Protein AF-A0AAD5I9M5-F1 (afdb_monomer_lite)

Secondary structure (DSSP, 8-state):
----------------------HHHHHHHHHHHHHHHHH--PPPPPTTSEEEEE--TTTTTEEEEEEEEEETTEEEEEEEEEEEETTTTEEEEPPEEEEEEETTS-EEEEEEEEETTEEEEEEEEEEETTEEEEEE--TTT-HHHHHHHHHHHHHTT--HHHHHHHHHHHHHHHHHHHHHHHHHHHHHHHTT-

InterPro domains:
  IPR003428 Mitochondrial glycoprotein [PF02330] (93-189)
  IPR003428 Mitochondrial glycoprotein [PTHR10826] (22-190)
  IPR036561 Mitochondrial glycoprotein superfamily [G3DSA:3.10.280.10] (23-189)
  IPR036561 Mitochondrial glycoprotein superfamily [SSF54529] (25-189)

pLDDT: mean 75.95, std 16.3, range [37.53, 96.75]

Radius of gyration: 29.75 Å; chains: 1; bounding box: 65×33×110 Å

Foldseek 3Di:
DDDDDDDDDPPPDDDPPPLPVPVVLVVLLVVLVVLLVVLPDDDDDDPQWDKDWADPCVVQHKTKIWTWHDDPQKIWIKMWMWHQDPVVNDIDTGFIKIWIHHPQGWIKIFGWDQDPVGIFTQKIWTDDPPDTDIDGDDCPPCVVVRVVVVVVVVVVVDGRVNVVSRVCVRVSVVVVVSVVVSVVVSVVSVVSD

Sequence (193 aa):
MSTLGSFVPDFEFSSAAETKKCSSNESLLQAIDSELKRIGHVEETPSEFTFELNRDFNKGGRAYVELTKEFQGELVRLASGYIFVPQSQRFEFEDFTVTISKHGGSRLQFDCSYTLDGISISNITVVDGDQYLEFELNVDENKNLKKALQKYLEVRGIKPSNIEFIFKCISNKDTQINLTVLKKIKNFIGQIA

Structure (mmCIF, N/CA/C/O backbone):
data_AF-A0AAD5I9M5-F1
#
_entry.id   AF-A0AAD5I9M5-F1
#
loop_
_atom_site.group_PDB
_atom_site.id
_atom_site.type_symbol
_atom_site.label_atom_id
_atom_site.label_alt_id
_atom_site.label_comp_id
_atom_site.label_asym_id
_atom_site.label_entity_id
_atom_site.label_seq_id
_atom_site.pdbx_PDB_ins_code
_atom_site.Cartn_x
_atom_site.Cartn_y
_atom_site.Cartn_z
_atom_site.occupancy
_atom_site.B_iso_or_equiv
_atom_site.auth_seq_id
_atom_site.auth_comp_id
_atom_site.auth_asym_id
_atom_site.auth_atom_id
_atom_site.pdbx_PDB_model_num
ATOM 1 N N . MET A 1 1 ? -44.272 -10.841 93.488 1.00 39.66 1 MET A N 1
ATOM 2 C CA . MET A 1 1 ? -43.112 -10.976 92.585 1.00 39.66 1 MET A CA 1
ATOM 3 C C . MET A 1 1 ? -43.587 -10.670 91.182 1.00 39.66 1 MET A C 1
ATOM 5 O O . MET A 1 1 ? -44.539 -11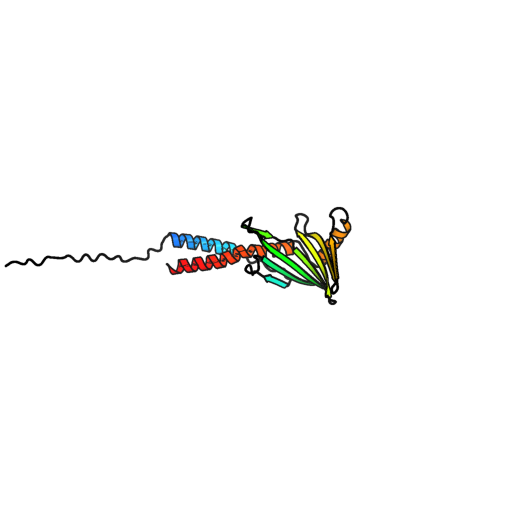.271 90.709 1.00 39.66 1 MET A O 1
ATOM 9 N N . SER A 1 2 ? -43.004 -9.622 90.629 1.00 37.53 2 SER A N 1
ATOM 10 C CA . SER A 1 2 ? -43.250 -8.985 89.343 1.00 37.53 2 SER A CA 1
ATOM 11 C C . SER A 1 2 ? -42.609 -9.774 88.204 1.00 37.53 2 SER A C 1
ATOM 13 O O . SER A 1 2 ? -41.477 -10.220 88.357 1.00 37.53 2 SER A O 1
ATOM 15 N N . THR A 1 3 ? -43.253 -9.837 87.036 1.00 40.34 3 THR A N 1
ATOM 16 C CA . THR A 1 3 ? -42.571 -9.468 85.781 1.00 40.34 3 THR A CA 1
ATOM 17 C C . THR A 1 3 ? -43.576 -9.140 84.680 1.00 40.34 3 THR A C 1
ATOM 19 O O . THR A 1 3 ? -44.440 -9.933 84.321 1.00 40.34 3 THR A O 1
ATOM 22 N N . LEU A 1 4 ? -43.447 -7.907 84.202 1.00 42.97 4 LEU A N 1
ATOM 23 C CA . LEU A 1 4 ? -44.131 -7.284 83.083 1.00 42.97 4 LEU A CA 1
ATOM 24 C C . LEU A 1 4 ? -43.461 -7.808 81.798 1.00 42.97 4 LEU A C 1
ATOM 26 O O . LEU A 1 4 ? -42.270 -7.573 81.607 1.00 42.97 4 LEU A O 1
ATOM 30 N N . GLY A 1 5 ? -44.180 -8.546 80.951 1.00 44.03 5 GLY A N 1
ATOM 31 C CA . GLY A 1 5 ? -43.687 -8.944 79.628 1.00 44.03 5 GLY A CA 1
ATOM 32 C C . GLY A 1 5 ? -43.979 -7.836 78.622 1.00 44.03 5 GLY A C 1
ATOM 33 O O . GLY A 1 5 ? -45.141 -7.541 78.358 1.00 44.03 5 GLY A O 1
ATOM 34 N N . SER A 1 6 ? -42.932 -7.179 78.128 1.00 47.19 6 SER A N 1
ATOM 35 C CA . SER A 1 6 ? -43.000 -6.016 77.242 1.00 47.19 6 SER A CA 1
ATOM 36 C C . SER A 1 6 ? -43.554 -6.345 75.854 1.00 47.19 6 SER A C 1
ATOM 38 O O . SER A 1 6 ? -43.119 -7.305 75.222 1.00 47.19 6 SER A O 1
ATOM 40 N N . PHE A 1 7 ? -44.430 -5.474 75.352 1.00 44.97 7 PHE A N 1
ATOM 41 C CA . PHE A 1 7 ? -44.753 -5.355 73.931 1.00 44.97 7 PHE A CA 1
ATOM 42 C C . PHE A 1 7 ? -43.491 -4.999 73.132 1.00 44.97 7 PHE A C 1
ATOM 44 O O . PHE A 1 7 ? -42.826 -4.012 73.445 1.00 44.97 7 PHE A O 1
ATOM 51 N N . VAL A 1 8 ? -43.201 -5.766 72.083 1.00 46.84 8 VAL A N 1
ATOM 52 C CA . VAL A 1 8 ? -42.246 -5.397 71.031 1.00 46.84 8 VAL A CA 1
ATOM 53 C C . VAL A 1 8 ? -43.046 -5.291 69.732 1.00 46.84 8 VAL A C 1
ATOM 55 O O . VAL A 1 8 ? -43.676 -6.277 69.352 1.00 46.84 8 VAL A O 1
ATOM 58 N N . PRO A 1 9 ? -43.103 -4.126 69.067 1.00 49.34 9 PRO A N 1
ATOM 59 C CA . PRO A 1 9 ? -43.632 -4.050 6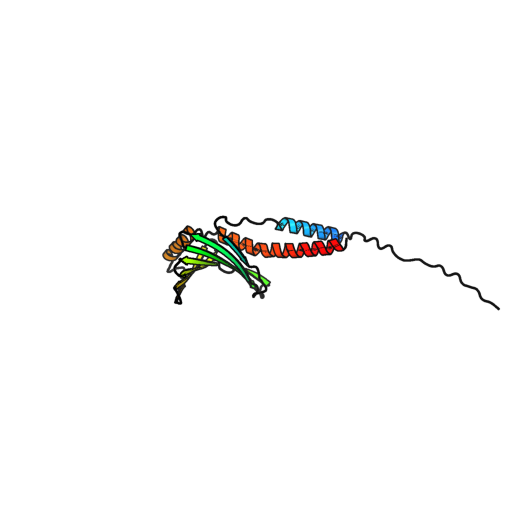7.717 1.00 49.34 9 PRO A CA 1
ATOM 60 C C . PRO A 1 9 ? -42.546 -4.513 66.741 1.00 49.34 9 PRO A C 1
ATOM 62 O O . PRO A 1 9 ? -41.488 -3.888 66.652 1.00 49.34 9 PRO A O 1
ATOM 65 N N . ASP A 1 10 ? -42.813 -5.591 66.006 1.00 43.00 10 ASP A N 1
ATOM 66 C CA . ASP A 1 10 ? -42.018 -5.953 64.835 1.00 43.00 10 ASP A CA 1
ATOM 67 C C . ASP A 1 10 ? -42.244 -4.891 63.753 1.00 43.00 10 ASP A C 1
ATOM 69 O O . ASP A 1 10 ? -43.282 -4.832 63.093 1.00 43.00 10 ASP A O 1
ATOM 73 N N . PHE A 1 11 ? -41.268 -3.999 63.601 1.00 43.59 11 PHE A N 1
ATOM 74 C CA . PHE A 1 11 ? -41.146 -3.172 62.410 1.00 43.59 11 PHE A CA 1
ATOM 75 C C . PHE A 1 11 ? -40.581 -4.046 61.290 1.00 43.59 11 PHE A C 1
ATOM 77 O O . PHE A 1 11 ? -39.366 -4.183 61.149 1.00 43.59 11 PHE A O 1
ATOM 84 N N . GLU A 1 12 ? -41.458 -4.607 60.460 1.00 42.97 12 GLU A N 1
ATOM 85 C CA . GLU A 1 12 ? -41.063 -5.109 59.145 1.00 42.97 12 GLU A CA 1
ATOM 86 C C . GLU A 1 12 ? -40.730 -3.919 58.232 1.00 42.97 12 GLU A C 1
ATOM 88 O O . GLU A 1 12 ? -41.536 -3.449 57.433 1.00 42.97 12 GLU A O 1
ATOM 93 N N . PHE A 1 13 ? -39.513 -3.395 58.367 1.00 43.91 13 PHE A N 1
ATOM 94 C CA . PHE A 1 13 ? -38.872 -2.638 57.300 1.00 43.91 13 PHE A CA 1
ATOM 95 C C . PHE A 1 13 ? -38.012 -3.604 56.486 1.00 43.91 13 PHE A C 1
ATOM 97 O O . PHE A 1 13 ? -36.898 -3.949 56.881 1.00 43.91 13 PHE A O 1
ATOM 104 N N . SER A 1 14 ? -38.479 -3.991 55.301 1.00 40.41 14 SER A N 1
ATOM 105 C CA . SER A 1 14 ? -37.544 -4.210 54.200 1.00 40.41 14 SER A CA 1
ATOM 106 C C . SER A 1 14 ? -38.180 -4.049 52.833 1.00 40.41 14 SER A C 1
ATOM 108 O O . SER A 1 14 ? -39.168 -4.676 52.469 1.00 40.41 14 SER A O 1
ATOM 110 N N . SER A 1 15 ? -37.532 -3.144 52.113 1.00 48.72 15 SER A N 1
ATOM 111 C CA . SER A 1 15 ? -37.757 -2.647 50.773 1.00 48.72 15 SER A CA 1
ATOM 112 C C . SER A 1 15 ? -38.002 -3.739 49.738 1.00 48.72 15 SER A C 1
ATOM 114 O O . SER A 1 15 ? -37.106 -4.530 49.437 1.00 48.72 15 SER A O 1
ATOM 116 N N . ALA A 1 16 ? -39.147 -3.657 49.063 1.00 41.22 16 ALA A N 1
ATOM 117 C CA . ALA A 1 16 ? -39.202 -4.034 47.662 1.00 41.22 16 ALA A CA 1
ATOM 118 C C . ALA A 1 16 ? -38.256 -3.087 46.908 1.00 41.22 16 ALA A C 1
ATOM 120 O O . ALA A 1 16 ? -38.585 -1.928 46.652 1.00 41.22 16 ALA A O 1
ATOM 121 N N . ALA A 1 17 ? -37.045 -3.551 46.607 1.00 47.66 17 ALA A N 1
ATOM 122 C CA . ALA A 1 17 ? -36.240 -2.936 45.568 1.00 47.66 17 ALA A CA 1
ATOM 123 C C . ALA A 1 17 ? -36.937 -3.246 44.239 1.00 47.66 17 ALA A C 1
ATOM 125 O O . ALA A 1 17 ? -36.593 -4.203 43.551 1.00 47.66 17 ALA A O 1
ATOM 126 N N . GLU A 1 18 ? -37.960 -2.461 43.898 1.00 47.25 18 GLU A N 1
ATOM 127 C CA . GLU A 1 18 ? -38.335 -2.302 42.502 1.00 47.25 18 GLU A CA 1
ATOM 128 C C . GLU A 1 18 ? -37.062 -1.865 41.783 1.00 47.25 18 GLU A C 1
ATOM 130 O O . GLU A 1 18 ? -36.486 -0.816 42.094 1.00 47.25 18 GLU A O 1
ATOM 135 N N . THR A 1 19 ? -36.585 -2.698 40.861 1.00 51.81 19 THR A N 1
ATOM 136 C CA . THR A 1 19 ? -35.554 -2.350 39.890 1.00 51.81 19 THR A CA 1
ATOM 137 C C . THR A 1 19 ? -36.107 -1.221 39.033 1.00 51.81 19 THR A C 1
ATOM 139 O O . THR A 1 19 ? -36.637 -1.404 37.941 1.00 51.81 19 THR A O 1
ATOM 142 N N . LYS A 1 20 ? -36.047 -0.008 39.581 1.00 52.56 20 LYS A N 1
ATOM 143 C CA . LYS A 1 20 ? -36.408 1.220 38.902 1.00 52.56 20 LYS A CA 1
ATOM 144 C C . LYS A 1 20 ? -35.449 1.303 37.729 1.00 52.56 20 LYS A C 1
ATOM 146 O O . LYS A 1 20 ? -34.264 1.564 37.933 1.00 52.56 20 LYS A O 1
ATOM 151 N N . LYS A 1 21 ? -35.949 1.001 36.527 1.00 51.84 21 LYS A N 1
ATOM 152 C CA . LYS A 1 21 ? -35.219 1.109 35.263 1.00 51.84 21 LYS A CA 1
ATOM 153 C C . LYS A 1 21 ? -34.527 2.471 35.269 1.00 51.84 21 LYS A C 1
ATOM 155 O O . LYS A 1 21 ? -35.183 3.508 35.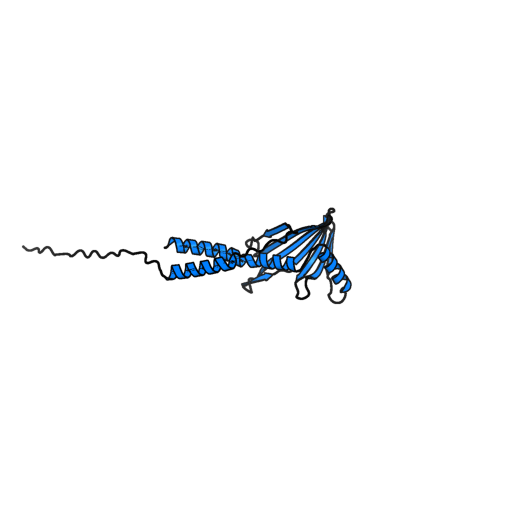182 1.00 51.84 21 LYS A O 1
ATOM 160 N N . CYS A 1 22 ? -33.224 2.472 35.537 1.00 57.56 22 CYS A N 1
ATOM 161 C CA . CYS A 1 22 ? -32.512 3.704 35.838 1.00 57.56 22 CYS A CA 1
ATOM 162 C C . CYS A 1 22 ? -32.507 4.533 34.548 1.00 57.56 22 CYS A C 1
ATOM 164 O O . CYS A 1 22 ? -32.041 4.041 33.521 1.00 57.56 22 CYS A O 1
ATOM 166 N N . SER A 1 23 ? -33.051 5.754 34.555 1.00 64.00 23 SER A N 1
ATOM 167 C CA . SER A 1 23 ? -33.187 6.580 33.337 1.00 64.00 23 SER A CA 1
ATOM 168 C C . SER A 1 23 ? -31.841 6.849 32.642 1.00 64.00 23 SER A C 1
ATOM 170 O O . SER A 1 23 ? -31.779 7.085 31.432 1.00 64.00 23 SER A O 1
ATOM 172 N N . SER A 1 24 ? -30.742 6.736 33.394 1.00 70.19 24 SER A N 1
ATOM 173 C CA . SER A 1 24 ? -29.369 6.766 32.895 1.00 70.19 24 SER A CA 1
ATOM 174 C C . SER A 1 24 ? -29.030 5.589 31.974 1.00 70.19 24 SER A C 1
ATOM 176 O O . SER A 1 24 ? -28.329 5.784 30.984 1.00 70.19 24 SER A O 1
ATOM 178 N N . ASN A 1 25 ? -29.538 4.383 32.256 1.00 79.69 25 ASN A N 1
ATOM 179 C CA . ASN A 1 25 ? -29.270 3.184 31.455 1.00 79.69 25 ASN A CA 1
ATOM 180 C C . ASN A 1 25 ? -29.944 3.290 30.087 1.00 79.69 25 ASN A C 1
ATOM 182 O O . ASN A 1 25 ? -29.339 2.957 29.075 1.00 79.69 25 ASN A O 1
ATOM 186 N N . GLU A 1 26 ? -31.171 3.807 30.042 1.00 81.94 26 GLU A N 1
ATOM 187 C CA . GLU A 1 26 ? -31.913 4.018 28.795 1.00 81.94 26 GLU A CA 1
ATOM 188 C C . GLU A 1 26 ? -31.254 5.087 27.913 1.00 81.94 26 GLU A C 1
ATOM 190 O O . GLU A 1 26 ? -31.057 4.868 26.718 1.00 81.94 26 GLU A O 1
ATOM 195 N N . SER A 1 27 ? -30.802 6.187 28.523 1.00 84.81 27 SER A N 1
ATOM 196 C CA . SER A 1 27 ? -30.060 7.246 27.827 1.00 84.81 27 SER A CA 1
ATOM 197 C C . SER A 1 27 ? -28.731 6.735 27.247 1.00 84.81 27 SER A C 1
ATOM 199 O O . SER A 1 27 ? -28.379 7.051 26.110 1.00 84.81 27 SER A O 1
ATOM 201 N N . LEU A 1 28 ? -28.001 5.902 27.998 1.00 81.81 28 LEU A N 1
ATOM 202 C CA . LEU A 1 28 ? -26.745 5.300 27.544 1.00 81.81 28 LEU A CA 1
ATOM 203 C C . LEU A 1 28 ? -26.969 4.260 26.435 1.00 81.81 28 LEU A C 1
ATOM 205 O O . LEU A 1 28 ? -26.230 4.250 25.453 1.00 81.81 28 LEU A O 1
ATOM 209 N N . LEU A 1 29 ? -28.006 3.423 26.540 1.00 85.62 29 LEU A N 1
ATOM 210 C CA . LEU A 1 29 ? -28.376 2.468 25.490 1.00 85.62 29 LEU A CA 1
ATOM 211 C C . LEU A 1 29 ? -28.743 3.182 24.179 1.00 85.62 29 LEU A C 1
ATOM 213 O O . LEU A 1 29 ? -28.290 2.764 23.115 1.00 85.62 29 LEU A O 1
ATOM 217 N N . GLN A 1 30 ? -29.483 4.293 24.251 1.00 84.94 30 GLN A N 1
ATOM 218 C CA . GLN A 1 30 ? -29.828 5.105 23.080 1.00 84.94 30 GLN A CA 1
ATOM 219 C C . GLN A 1 30 ? -28.594 5.753 22.430 1.00 84.94 30 GLN A C 1
ATOM 221 O O . GLN A 1 30 ? -28.485 5.788 21.198 1.00 84.94 30 GLN A O 1
ATOM 226 N N . ALA A 1 31 ? -27.649 6.244 23.239 1.00 83.69 31 ALA A N 1
ATOM 227 C CA . ALA A 1 31 ? -26.382 6.780 22.746 1.00 83.69 31 ALA A CA 1
ATOM 228 C C . ALA A 1 31 ? -25.554 5.692 22.041 1.00 83.69 31 ALA A C 1
ATOM 230 O O . ALA A 1 31 ? -25.065 5.911 20.933 1.00 83.69 31 ALA A O 1
ATOM 231 N N . ILE A 1 32 ? -25.474 4.494 22.632 1.00 82.69 32 ILE A N 1
ATOM 232 C CA . ILE A 1 32 ? -24.793 3.344 22.029 1.00 82.69 32 ILE A CA 1
ATOM 233 C C . ILE A 1 32 ? -25.452 2.952 20.700 1.00 82.69 32 ILE A C 1
ATOM 235 O O . ILE A 1 32 ? -24.748 2.749 19.718 1.00 82.69 32 ILE A O 1
ATOM 239 N N . ASP A 1 33 ? -26.782 2.883 20.624 1.00 80.75 33 ASP A N 1
ATOM 240 C CA . ASP A 1 33 ? -27.484 2.524 19.384 1.00 80.75 33 ASP A CA 1
ATOM 241 C C . ASP A 1 33 ? -27.310 3.561 18.268 1.00 80.75 33 ASP A C 1
ATOM 243 O O . ASP A 1 33 ? -27.169 3.201 17.095 1.00 80.75 33 ASP A O 1
ATOM 247 N N . SER A 1 34 ? -27.248 4.842 18.632 1.00 80.06 34 SER A N 1
ATOM 248 C CA . SER A 1 34 ? -26.952 5.930 17.694 1.00 80.06 34 SER A CA 1
ATOM 249 C C . SER A 1 34 ? -25.532 5.815 17.134 1.00 80.06 34 SER A C 1
ATOM 251 O O . SER A 1 34 ? -25.326 5.975 15.929 1.00 80.06 34 SER A O 1
ATOM 253 N N . GLU A 1 35 ? -24.568 5.459 17.986 1.00 74.56 35 GLU A N 1
ATOM 254 C CA . GLU A 1 35 ? -23.197 5.170 17.574 1.00 74.56 35 GLU A CA 1
ATOM 255 C C . GLU A 1 35 ? -23.125 3.927 16.679 1.00 74.56 35 GLU A C 1
ATOM 257 O O . GLU A 1 35 ? -22.603 4.007 15.574 1.00 74.56 35 GLU A O 1
ATOM 262 N N . LEU A 1 36 ? -23.740 2.802 17.060 1.00 71.62 36 LEU A N 1
ATOM 263 C CA . LEU A 1 36 ? -23.762 1.579 16.243 1.00 71.62 36 LEU A CA 1
ATOM 264 C C . LEU A 1 36 ? -24.337 1.825 14.832 1.00 71.62 36 LEU A C 1
ATOM 266 O O . LEU A 1 36 ? -23.816 1.285 13.854 1.00 71.62 36 LEU A O 1
ATOM 270 N N . LYS A 1 37 ? -25.376 2.664 14.708 1.00 71.50 37 LYS A N 1
ATOM 271 C CA . LYS A 1 37 ? -25.990 3.030 13.421 1.00 71.50 37 LYS A CA 1
ATOM 272 C C . LYS A 1 37 ? -25.051 3.842 12.523 1.00 71.50 37 LYS A C 1
ATOM 274 O O . LYS A 1 37 ? -25.042 3.624 11.314 1.00 71.50 37 LYS A O 1
ATOM 279 N N . ARG A 1 38 ? -24.253 4.751 13.093 1.00 63.12 38 ARG A N 1
ATOM 280 C CA . ARG A 1 38 ? -23.274 5.570 12.353 1.00 63.12 38 ARG A CA 1
ATOM 281 C C . ARG A 1 38 ? -22.159 4.725 11.729 1.00 63.12 38 ARG A C 1
ATOM 283 O O . ARG A 1 38 ? -21.607 5.095 10.701 1.00 63.12 38 ARG A O 1
ATOM 290 N N . ILE A 1 39 ? -21.840 3.593 12.351 1.00 60.81 39 ILE A N 1
ATOM 291 C CA . ILE A 1 39 ? -20.667 2.779 12.025 1.00 60.81 39 ILE A CA 1
ATOM 292 C C . ILE A 1 39 ? -20.954 1.691 10.967 1.00 60.81 39 ILE A C 1
ATOM 294 O O . ILE A 1 39 ? -20.039 1.187 10.324 1.00 60.81 39 ILE A O 1
ATOM 298 N N . GLY A 1 40 ? -22.218 1.317 10.752 1.00 50.91 40 GLY A N 1
ATOM 299 C CA . GLY A 1 40 ? -22.612 0.162 9.928 1.00 50.91 40 GLY A CA 1
ATOM 300 C C . GLY A 1 40 ? -22.401 0.261 8.407 1.00 50.91 40 GLY A C 1
ATOM 301 O O . GLY A 1 40 ? -22.793 -0.667 7.705 1.00 50.91 40 GLY A O 1
ATOM 302 N N . HIS A 1 41 ? -21.814 1.335 7.874 1.00 51.34 41 HIS A N 1
ATOM 303 C CA . HIS A 1 41 ? -21.558 1.464 6.435 1.00 51.34 41 HIS A CA 1
ATOM 304 C C . HIS A 1 41 ? -20.257 0.722 6.074 1.00 51.34 41 HIS A C 1
ATOM 306 O O . HIS A 1 41 ? -19.157 1.249 6.228 1.00 51.34 41 HIS A O 1
ATOM 312 N N . VAL A 1 42 ? -20.374 -0.543 5.660 1.00 51.75 42 VAL A N 1
ATOM 313 C CA . VAL A 1 42 ? -19.247 -1.342 5.150 1.00 51.75 42 VAL A CA 1
ATOM 314 C C . VAL A 1 42 ? -19.074 -1.029 3.670 1.00 51.75 42 VAL A C 1
ATOM 316 O O . VAL A 1 42 ? -20.029 -1.075 2.902 1.00 51.75 42 VAL A O 1
ATOM 319 N N . GLU A 1 43 ? -17.862 -0.654 3.292 1.00 54.38 43 GLU A N 1
ATOM 320 C CA . GLU A 1 43 ? -17.528 -0.216 1.945 1.00 54.38 43 GLU A CA 1
ATOM 321 C C . GLU A 1 43 ? -17.192 -1.411 1.054 1.00 54.38 43 GLU A C 1
ATOM 323 O O . GLU A 1 43 ? -16.514 -2.348 1.483 1.00 54.38 43 GLU A O 1
ATOM 328 N N . GLU A 1 44 ? -17.707 -1.392 -0.173 1.00 55.56 44 GLU A N 1
ATOM 329 C CA . GLU A 1 44 ? -17.543 -2.483 -1.127 1.00 55.56 44 GLU A CA 1
ATOM 330 C C . GLU A 1 44 ? -16.086 -2.579 -1.590 1.00 55.56 44 GLU A C 1
ATOM 332 O O . GLU A 1 44 ? -15.459 -1.592 -1.978 1.00 55.56 44 GLU A O 1
ATOM 337 N N . THR A 1 45 ? -15.538 -3.791 -1.529 1.00 60.34 45 THR A N 1
ATOM 338 C CA . THR A 1 45 ? -14.199 -4.106 -2.026 1.00 60.34 45 THR A CA 1
ATOM 339 C C . THR A 1 45 ? -14.093 -3.765 -3.517 1.00 60.34 45 THR A C 1
ATOM 341 O O . THR A 1 45 ? -15.018 -4.087 -4.268 1.00 60.34 45 THR A O 1
ATOM 344 N N . PRO A 1 46 ? -12.981 -3.166 -3.989 1.00 67.19 46 PRO A N 1
ATOM 345 C CA . PRO A 1 46 ? -12.758 -2.981 -5.418 1.00 67.19 46 PRO A CA 1
ATOM 346 C C . PRO A 1 46 ? -12.817 -4.343 -6.120 1.00 67.19 46 PRO A C 1
ATOM 348 O O . PRO A 1 46 ? -12.005 -5.217 -5.828 1.00 67.19 46 PRO A O 1
ATOM 351 N N . SER A 1 47 ? -13.765 -4.527 -7.040 1.00 63.16 47 SER A N 1
ATOM 352 C CA . SER A 1 47 ? -14.100 -5.833 -7.637 1.00 63.16 47 SER A CA 1
ATOM 353 C C . SER A 1 47 ? -12.945 -6.533 -8.367 1.00 63.16 47 SER A C 1
ATOM 355 O O . SER A 1 47 ? -12.997 -7.740 -8.583 1.00 63.16 47 SER A O 1
ATOM 357 N N . GLU A 1 48 ? -11.906 -5.790 -8.749 1.00 76.12 48 GLU A N 1
ATOM 358 C CA . GLU A 1 48 ? -10.728 -6.293 -9.467 1.00 76.12 48 GLU A CA 1
ATOM 359 C C . GLU A 1 48 ? -9.628 -6.859 -8.554 1.00 76.12 48 GLU A C 1
ATOM 361 O O . GLU A 1 48 ? -8.648 -7.404 -9.063 1.00 76.12 48 GLU A O 1
ATOM 366 N N . PHE A 1 49 ? -9.739 -6.691 -7.233 1.00 80.38 49 PHE A N 1
ATOM 367 C CA . PHE A 1 49 ? -8.713 -7.101 -6.276 1.00 80.38 49 PHE A CA 1
ATOM 368 C C . PHE A 1 49 ? -9.235 -8.164 -5.311 1.00 80.38 49 PHE A C 1
ATOM 370 O O . PHE A 1 49 ? -10.334 -8.063 -4.768 1.00 80.38 49 PHE A O 1
ATOM 377 N N . THR A 1 50 ? -8.386 -9.149 -5.034 1.00 81.19 50 THR A N 1
ATOM 378 C CA . THR A 1 50 ? -8.489 -9.956 -3.820 1.00 81.19 50 THR A CA 1
ATOM 379 C C . THR A 1 50 ? -7.983 -9.115 -2.652 1.00 81.19 50 THR A C 1
ATOM 381 O O . THR A 1 50 ? -7.010 -8.374 -2.784 1.00 81.19 50 THR A O 1
ATOM 384 N N . PHE A 1 51 ? -8.668 -9.192 -1.516 1.00 79.94 51 PHE A N 1
ATOM 385 C CA . PHE A 1 51 ? -8.405 -8.355 -0.352 1.00 79.94 51 PHE A CA 1
ATOM 386 C C . PHE A 1 51 ? -8.137 -9.220 0.873 1.00 79.94 51 PHE A C 1
ATOM 388 O O . PHE A 1 51 ? -8.967 -10.046 1.253 1.00 79.94 51 PHE A O 1
ATOM 395 N N . GLU A 1 52 ? -7.004 -8.968 1.519 1.00 76.00 52 GLU A N 1
ATOM 396 C CA . GLU A 1 52 ? -6.664 -9.519 2.821 1.00 76.00 52 GLU A CA 1
ATOM 397 C C . GLU A 1 52 ? -6.423 -8.390 3.822 1.00 76.00 52 GLU A C 1
ATOM 399 O O . GLU A 1 52 ? -5.752 -7.395 3.552 1.00 76.00 52 GLU A O 1
ATOM 404 N N . LEU A 1 53 ? -6.976 -8.547 5.020 1.00 74.12 53 LEU A N 1
ATOM 405 C CA . LEU A 1 53 ? -6.855 -7.578 6.098 1.00 74.12 53 LEU A CA 1
ATOM 406 C C . LEU A 1 53 ? -6.406 -8.303 7.355 1.00 74.12 53 LEU A C 1
ATOM 408 O O . LEU A 1 53 ? -7.153 -9.090 7.938 1.00 74.12 53 LEU A O 1
ATOM 412 N N . ASN A 1 54 ? -5.199 -7.984 7.807 1.00 70.12 54 ASN A N 1
ATOM 413 C CA . ASN A 1 54 ? -4.676 -8.484 9.060 1.00 70.12 54 ASN A CA 1
ATOM 414 C C . ASN A 1 54 ? -4.698 -7.387 10.117 1.00 70.12 54 ASN A C 1
ATOM 416 O O . ASN A 1 54 ? -4.216 -6.264 9.955 1.00 70.12 54 ASN A O 1
ATOM 420 N N . ARG A 1 55 ? -5.307 -7.743 11.239 1.00 65.38 55 ARG A N 1
ATOM 421 C CA . ARG A 1 55 ? -5.632 -6.836 12.327 1.00 65.38 55 ARG A CA 1
ATOM 422 C C . ARG A 1 55 ? -5.009 -7.267 13.653 1.00 65.38 55 ARG A C 1
ATOM 424 O O . ARG A 1 55 ? -5.489 -6.820 14.696 1.00 65.38 55 ARG A O 1
ATOM 431 N N . ASP A 1 56 ? -3.962 -8.078 13.636 1.00 62.16 56 ASP A N 1
ATOM 432 C CA . ASP A 1 56 ? -3.306 -8.544 14.855 1.00 62.16 56 ASP A CA 1
ATOM 433 C C . ASP A 1 56 ? -2.381 -7.480 15.470 1.00 62.16 56 ASP A C 1
ATOM 435 O O . ASP A 1 56 ? -1.168 -7.477 15.280 1.00 62.16 56 ASP A O 1
ATOM 439 N N . PHE A 1 57 ? -2.966 -6.583 16.268 1.00 57.53 57 PHE A N 1
ATOM 440 C CA . PHE A 1 57 ? -2.215 -5.570 17.013 1.00 57.53 57 PHE A CA 1
ATOM 441 C C . PHE A 1 57 ? -1.325 -6.153 18.120 1.00 57.53 57 PHE A C 1
ATOM 443 O O . PHE A 1 57 ? -0.454 -5.445 18.624 1.00 57.53 57 PHE A O 1
ATOM 450 N N . ASN A 1 58 ? -1.505 -7.426 18.496 1.00 52.66 58 ASN A N 1
ATOM 451 C CA . ASN A 1 58 ? -0.647 -8.058 19.499 1.00 52.66 58 ASN A CA 1
ATOM 452 C C . ASN A 1 58 ? 0.768 -8.292 18.950 1.00 52.66 58 ASN A C 1
ATOM 454 O O . ASN A 1 58 ? 1.723 -8.387 19.719 1.00 52.66 58 ASN A O 1
ATOM 458 N N . LYS A 1 59 ? 0.928 -8.317 17.620 1.00 53.12 59 LYS A N 1
ATOM 459 C CA . LYS A 1 59 ? 2.226 -8.331 16.941 1.00 53.12 59 LYS A CA 1
ATOM 460 C C . LYS A 1 59 ? 2.707 -6.906 16.667 1.00 53.12 59 LYS A C 1
ATOM 462 O O . LYS A 1 59 ? 2.701 -6.429 15.538 1.00 53.12 59 LYS A O 1
ATOM 467 N N . GLY A 1 60 ? 3.126 -6.216 17.727 1.00 55.91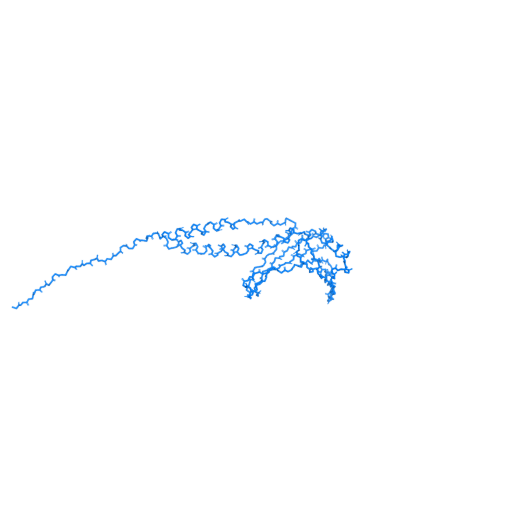 60 GLY A N 1
ATOM 468 C CA . GLY A 1 60 ? 3.848 -4.945 17.607 1.00 55.91 60 GLY A CA 1
ATOM 469 C C . GLY A 1 60 ? 2.996 -3.735 17.213 1.00 55.91 60 GLY A C 1
ATOM 470 O O . GLY A 1 60 ? 3.537 -2.778 16.668 1.00 55.91 60 GLY A O 1
ATOM 471 N N . GLY A 1 61 ? 1.682 -3.761 17.469 1.00 60.84 61 GLY A N 1
ATOM 472 C CA . GLY A 1 61 ? 0.813 -2.595 17.280 1.00 60.84 61 GLY A CA 1
ATOM 473 C C . GLY A 1 61 ? 0.535 -2.226 15.822 1.00 60.84 61 GLY A C 1
ATOM 474 O O . GLY A 1 61 ? 0.104 -1.102 15.566 1.00 60.84 61 GLY A O 1
ATOM 475 N N . ARG A 1 62 ? 0.763 -3.147 14.875 1.00 66.62 62 ARG A N 1
ATOM 476 C CA . ARG A 1 62 ? 0.527 -2.911 13.446 1.00 66.62 62 ARG A CA 1
ATOM 477 C C . ARG A 1 62 ? -0.752 -3.577 12.951 1.00 66.62 62 ARG A C 1
ATOM 479 O O . ARG A 1 62 ? -1.096 -4.686 13.352 1.00 66.62 62 ARG A O 1
ATOM 486 N N . ALA A 1 63 ? -1.466 -2.891 12.071 1.00 72.69 63 ALA A N 1
ATOM 487 C CA . ALA A 1 63 ? -2.459 -3.503 11.193 1.00 72.69 63 ALA A CA 1
ATOM 488 C C . ALA A 1 63 ? -1.944 -3.382 9.763 1.00 72.69 63 ALA A C 1
ATOM 490 O O . ALA A 1 63 ? -1.380 -2.345 9.435 1.00 72.69 63 ALA A O 1
ATOM 491 N N . TYR A 1 64 ? -2.151 -4.398 8.928 1.00 79.50 64 TYR A N 1
ATOM 492 C CA . TYR A 1 64 ? -1.809 -4.326 7.510 1.00 79.50 64 TYR A CA 1
ATOM 493 C C . TYR A 1 64 ? -3.000 -4.729 6.645 1.00 79.50 64 TYR A C 1
ATOM 495 O O . TYR A 1 64 ? -3.776 -5.623 6.991 1.00 79.50 64 TYR A O 1
ATOM 503 N N . VAL A 1 65 ? -3.142 -4.049 5.515 1.00 85.62 65 VAL A N 1
ATOM 504 C CA . VAL A 1 65 ? -4.056 -4.419 4.438 1.00 85.62 65 VAL A CA 1
ATOM 505 C C . VAL A 1 65 ? -3.236 -4.756 3.220 1.00 85.62 65 VAL A C 1
ATOM 507 O O . VAL A 1 65 ? -2.252 -4.086 2.912 1.00 85.62 65 VAL A O 1
ATOM 510 N N . GLU A 1 66 ? -3.691 -5.775 2.515 1.00 88.88 66 GLU A N 1
ATOM 511 C CA . GLU A 1 66 ? -3.123 -6.227 1.271 1.00 88.88 66 GLU A CA 1
ATOM 512 C C . GLU A 1 66 ? -4.222 -6.360 0.212 1.00 88.88 66 GLU A C 1
ATOM 514 O O . GLU A 1 66 ? -5.272 -6.962 0.437 1.00 88.88 66 GLU A O 1
ATOM 519 N N . LEU A 1 67 ? -3.969 -5.775 -0.954 1.00 90.75 67 LEU A N 1
ATOM 520 C CA . LEU A 1 67 ? -4.749 -5.943 -2.169 1.00 90.75 67 LEU A CA 1
ATOM 521 C C . LEU A 1 67 ? -3.890 -6.676 -3.194 1.00 90.75 67 LEU A C 1
ATOM 523 O O . LEU A 1 67 ? -2.796 -6.216 -3.523 1.00 90.75 67 LEU A O 1
ATOM 527 N N . THR A 1 68 ? -4.387 -7.782 -3.734 1.00 92.69 68 THR A N 1
ATOM 528 C CA . THR A 1 68 ? -3.693 -8.561 -4.763 1.00 92.69 68 THR A CA 1
ATOM 529 C C . THR A 1 68 ? -4.552 -8.748 -5.997 1.00 92.69 68 THR A C 1
ATOM 531 O O . THR A 1 68 ? -5.773 -8.869 -5.918 1.00 92.69 68 THR A O 1
ATOM 534 N N . LYS A 1 69 ? -3.916 -8.775 -7.166 1.00 92.38 69 LYS A N 1
ATOM 535 C CA . LYS A 1 69 ? -4.558 -9.204 -8.408 1.00 92.38 69 LYS A CA 1
ATOM 536 C C . LYS A 1 69 ? -3.545 -9.710 -9.419 1.00 92.38 69 LYS A C 1
ATOM 538 O O . LYS A 1 69 ? -2.367 -9.364 -9.356 1.00 92.38 69 LYS A O 1
ATOM 543 N N . GLU A 1 70 ? -4.024 -10.464 -10.397 1.00 92.75 70 GLU A N 1
ATOM 544 C CA . GLU A 1 70 ? -3.227 -10.836 -11.561 1.00 92.75 70 GLU A CA 1
ATOM 545 C C . GLU A 1 70 ? -3.403 -9.824 -12.698 1.00 92.75 70 GLU A C 1
ATOM 547 O O . GLU A 1 70 ? -4.503 -9.347 -12.981 1.00 92.75 70 GLU A O 1
ATOM 552 N N . PHE A 1 71 ? -2.306 -9.504 -13.377 1.00 92.06 71 PHE A N 1
ATOM 553 C CA . PHE A 1 71 ? -2.290 -8.668 -14.570 1.00 92.06 71 PHE A CA 1
ATOM 554 C C . PHE A 1 71 ? -1.308 -9.253 -15.583 1.00 92.06 71 PHE A C 1
ATOM 556 O O . PHE A 1 71 ? -0.102 -9.201 -15.378 1.00 92.06 71 PHE A O 1
ATOM 563 N N . GLN A 1 72 ? -1.814 -9.812 -16.687 1.00 91.75 72 GLN A N 1
ATOM 564 C CA . GLN A 1 72 ? -0.988 -10.332 -17.792 1.00 91.75 72 GLN A CA 1
ATOM 565 C C . GLN A 1 72 ? 0.129 -11.313 -17.354 1.00 91.75 72 GLN A C 1
ATOM 567 O O . GLN A 1 72 ? 1.226 -11.292 -17.906 1.00 91.75 72 GLN A O 1
ATOM 572 N N . GLY A 1 73 ? -0.139 -12.175 -16.364 1.00 90.44 73 GLY A N 1
ATOM 573 C CA . GLY A 1 73 ? 0.854 -13.118 -15.818 1.00 90.44 73 GLY A CA 1
ATOM 574 C C . GLY A 1 73 ? 1.821 -12.508 -14.793 1.00 90.44 73 GLY A C 1
ATOM 575 O O . GLY A 1 73 ? 2.825 -13.125 -14.439 1.00 90.44 73 GLY A O 1
ATOM 576 N N . GLU A 1 74 ? 1.543 -11.293 -14.323 1.00 94.62 74 GLU A N 1
ATOM 577 C CA . GLU A 1 74 ? 2.214 -10.666 -13.186 1.00 94.62 74 GLU A CA 1
ATOM 578 C C . GLU A 1 74 ? 1.275 -10.645 -11.977 1.00 94.62 74 GLU A C 1
ATOM 580 O O . GLU A 1 74 ? 0.096 -10.305 -12.102 1.00 94.62 74 GLU A O 1
ATOM 585 N N . LEU A 1 75 ? 1.802 -10.957 -10.793 1.00 94.56 75 LEU A N 1
ATOM 586 C CA . LEU A 1 75 ? 1.096 -10.748 -9.534 1.00 94.56 75 LEU A CA 1
ATOM 587 C C . LEU A 1 75 ? 1.360 -9.318 -9.058 1.00 94.56 75 LEU A C 1
ATOM 589 O O . LEU A 1 75 ? 2.493 -8.961 -8.728 1.00 94.56 75 LEU A O 1
ATOM 593 N N . VAL A 1 76 ? 0.304 -8.514 -9.021 1.00 95.44 76 VAL A N 1
ATOM 594 C CA . VAL A 1 76 ? 0.302 -7.147 -8.503 1.00 95.44 76 VAL A CA 1
ATOM 595 C C . VAL A 1 76 ? -0.166 -7.195 -7.056 1.00 95.44 76 VAL A C 1
ATOM 597 O O . VAL A 1 76 ? -1.280 -7.633 -6.781 1.00 95.44 76 VAL A O 1
ATOM 600 N N . ARG A 1 77 ? 0.668 -6.724 -6.134 1.00 94.75 77 ARG A N 1
ATOM 601 C CA . ARG A 1 77 ? 0.372 -6.632 -4.704 1.00 94.75 77 ARG A CA 1
ATOM 602 C C . ARG A 1 77 ? 0.533 -5.192 -4.248 1.00 94.75 77 ARG A C 1
ATOM 604 O O . ARG A 1 77 ? 1.550 -4.569 -4.520 1.00 94.75 77 ARG A O 1
ATOM 611 N N . LEU A 1 78 ? -0.456 -4.676 -3.542 1.00 93.31 78 LEU A N 1
ATOM 612 C CA . LEU A 1 78 ? -0.440 -3.369 -2.905 1.00 93.31 78 LEU A CA 1
ATOM 613 C C . LEU A 1 78 ? -0.676 -3.591 -1.415 1.00 93.31 78 LEU A C 1
ATOM 615 O O . LEU A 1 78 ? -1.717 -4.115 -1.030 1.00 93.31 78 LEU A O 1
ATOM 619 N N . ALA A 1 79 ? 0.290 -3.210 -0.590 1.00 90.69 79 ALA A N 1
ATOM 620 C CA . ALA A 1 79 ? 0.222 -3.397 0.849 1.00 90.69 79 ALA A CA 1
ATOM 621 C C . ALA A 1 79 ? 0.519 -2.090 1.579 1.00 90.69 79 ALA A C 1
ATOM 623 O O . ALA A 1 79 ? 1.391 -1.327 1.176 1.00 90.69 79 ALA A O 1
ATOM 624 N N . SER A 1 80 ? -0.203 -1.842 2.662 1.00 88.81 80 SER A N 1
ATOM 625 C CA . SER A 1 80 ? 0.040 -0.709 3.554 1.00 88.81 80 SER A CA 1
ATOM 626 C C . SER A 1 80 ? -0.369 -1.077 4.970 1.00 88.81 80 SER A C 1
ATOM 628 O O . SER A 1 80 ? -1.119 -2.039 5.184 1.00 88.81 80 SER A O 1
ATOM 630 N N . GLY A 1 81 ? 0.126 -0.312 5.934 1.00 82.56 81 GLY A N 1
ATOM 631 C CA . GLY A 1 81 ? -0.138 -0.529 7.337 1.00 82.56 81 GLY A CA 1
ATOM 632 C C . GLY A 1 81 ? -0.527 0.728 8.091 1.00 82.56 81 GLY A C 1
ATOM 633 O O . GLY A 1 81 ? -0.468 1.851 7.601 1.00 82.56 81 GLY A O 1
ATOM 634 N N . TYR A 1 82 ? -0.940 0.499 9.328 1.00 77.88 82 TYR A N 1
ATOM 635 C CA . TYR A 1 82 ? -0.981 1.514 10.363 1.00 77.88 82 TYR A CA 1
ATOM 636 C C . TYR A 1 82 ? -0.125 1.060 11.523 1.00 77.88 82 TYR A C 1
ATOM 638 O O . TYR A 1 82 ? -0.204 -0.103 11.933 1.00 77.88 82 TYR A O 1
ATOM 646 N N . ILE A 1 83 ? 0.601 2.006 12.100 1.00 76.31 83 ILE A N 1
ATOM 647 C CA . ILE A 1 83 ? 1.362 1.802 13.321 1.00 76.31 83 ILE A CA 1
ATOM 648 C C . ILE A 1 83 ? 0.772 2.645 14.446 1.00 76.31 83 ILE A C 1
ATOM 650 O O . ILE A 1 83 ? 0.455 3.821 14.274 1.00 76.31 83 ILE A O 1
ATOM 654 N N . PHE A 1 84 ? 0.596 2.031 15.615 1.00 72.94 84 PHE A N 1
ATOM 655 C CA . PHE A 1 84 ? 0.329 2.786 16.832 1.00 72.94 84 PHE A CA 1
ATOM 656 C C . PHE A 1 84 ? 1.612 3.484 17.282 1.00 72.94 84 PHE A C 1
ATOM 658 O O . PHE A 1 84 ? 2.598 2.814 17.591 1.00 72.94 84 PHE A O 1
ATOM 665 N N . VAL A 1 85 ? 1.586 4.813 17.351 1.00 76.25 85 VAL A N 1
ATOM 666 C CA . VAL A 1 85 ? 2.701 5.633 17.825 1.00 76.25 85 VAL A CA 1
ATOM 667 C C . VAL A 1 85 ? 2.459 5.979 19.297 1.00 76.25 85 VAL A C 1
ATOM 669 O O . VAL A 1 85 ? 1.589 6.801 19.607 1.00 76.25 85 VAL A O 1
ATOM 672 N N . PRO A 1 86 ? 3.205 5.371 20.245 1.00 72.88 86 PRO A N 1
ATOM 673 C CA . PRO A 1 86 ? 2.932 5.542 21.672 1.00 72.88 86 PRO A CA 1
ATOM 674 C C . PRO A 1 86 ? 3.085 6.987 22.148 1.00 72.88 86 PRO A C 1
ATOM 676 O O . PRO A 1 86 ? 2.359 7.415 23.041 1.00 72.88 86 PRO A O 1
ATOM 679 N N . GLN A 1 87 ? 4.013 7.745 21.553 1.00 79.31 87 GLN A N 1
ATOM 680 C CA . GLN A 1 87 ? 4.294 9.128 21.945 1.00 79.31 87 GLN A CA 1
ATOM 681 C C . GLN A 1 87 ? 3.123 10.066 21.629 1.00 79.31 87 GLN A C 1
ATOM 683 O O . GLN A 1 87 ? 2.802 10.934 22.437 1.00 79.31 87 GLN A O 1
ATOM 688 N N . SER A 1 88 ? 2.483 9.888 20.470 1.00 75.94 88 SER A N 1
ATOM 689 C CA . SER A 1 88 ? 1.335 10.694 20.042 1.00 75.94 88 SER A CA 1
ATOM 690 C C . SER A 1 88 ? -0.006 10.097 20.482 1.00 75.94 88 SER A C 1
ATOM 692 O O . SER A 1 88 ? -1.028 10.775 20.379 1.00 75.94 88 SER A O 1
ATOM 694 N N . GLN A 1 89 ? -0.006 8.855 20.989 1.00 69.50 89 GLN A N 1
ATOM 695 C CA . GLN A 1 89 ? -1.198 8.049 21.287 1.00 69.50 89 GLN A CA 1
ATOM 696 C C . GLN A 1 89 ? -2.163 7.975 20.096 1.00 69.50 89 GLN A C 1
ATOM 698 O O . GLN A 1 89 ? -3.385 7.995 20.260 1.00 69.50 89 GLN A O 1
ATOM 703 N N . ARG A 1 90 ? -1.615 7.931 18.879 1.00 70.00 90 ARG A N 1
ATOM 704 C CA . ARG A 1 90 ? -2.381 7.925 17.632 1.00 70.00 90 ARG A CA 1
ATOM 705 C C . ARG A 1 90 ? -1.888 6.833 16.701 1.00 70.00 90 ARG A C 1
ATOM 707 O O . ARG A 1 90 ? -0.756 6.367 16.792 1.00 70.00 90 ARG A O 1
ATOM 714 N N . PHE A 1 91 ? -2.781 6.426 15.813 1.00 70.94 91 PHE A N 1
ATOM 715 C CA . PHE A 1 91 ? -2.463 5.552 14.700 1.00 70.94 91 PHE A CA 1
ATOM 716 C C . PHE A 1 91 ? -1.993 6.411 13.524 1.00 70.94 91 PHE A C 1
ATOM 718 O O . PHE A 1 91 ? -2.695 7.339 13.119 1.00 70.94 91 PHE A O 1
ATOM 725 N N . GLU A 1 92 ? -0.818 6.102 12.988 1.00 76.38 92 GLU A N 1
ATOM 726 C CA . GLU A 1 92 ? -0.250 6.771 11.817 1.00 76.38 92 GLU A CA 1
ATOM 727 C C . GLU A 1 92 ? -0.259 5.819 10.621 1.00 76.38 92 GLU A C 1
ATOM 729 O O . GLU A 1 92 ? 0.039 4.629 10.763 1.00 76.38 92 GLU A O 1
ATOM 734 N N . PHE A 1 93 ? -0.665 6.344 9.462 1.00 76.81 93 PHE A N 1
ATOM 735 C CA . PHE A 1 93 ? -0.665 5.608 8.203 1.00 76.81 93 PHE A CA 1
ATOM 736 C C . PHE A 1 93 ? 0.777 5.460 7.732 1.00 76.81 93 PHE A C 1
ATOM 738 O O . PHE A 1 93 ? 1.497 6.454 7.629 1.00 76.81 93 PHE A O 1
ATOM 745 N N . GLU A 1 94 ? 1.194 4.228 7.470 1.00 81.56 94 GLU A N 1
ATOM 746 C CA . GLU A 1 94 ? 2.496 3.965 6.874 1.00 81.56 94 GLU A CA 1
ATOM 747 C C . GLU A 1 94 ? 2.417 4.210 5.363 1.00 81.56 94 GLU A C 1
ATOM 749 O O . GLU A 1 94 ? 1.391 3.943 4.725 1.00 81.56 94 GLU A O 1
ATOM 754 N N . ASP A 1 95 ? 3.524 4.668 4.780 1.00 88.31 95 ASP A N 1
ATOM 755 C CA . ASP A 1 95 ? 3.715 4.599 3.333 1.00 88.31 95 ASP A CA 1
ATOM 756 C C . ASP A 1 95 ? 3.396 3.183 2.824 1.00 88.31 95 ASP A C 1
ATOM 758 O O . ASP A 1 95 ? 3.454 2.186 3.554 1.00 88.31 95 ASP A O 1
ATOM 762 N N . PHE A 1 96 ? 2.993 3.089 1.563 1.00 91.12 96 PHE A N 1
ATOM 763 C CA . PHE A 1 96 ? 2.528 1.837 0.990 1.00 91.12 96 PHE A CA 1
ATOM 764 C C . PHE A 1 96 ? 3.529 1.280 -0.005 1.00 91.12 96 PHE A C 1
ATOM 766 O O . PHE A 1 96 ? 4.246 1.996 -0.700 1.00 91.12 96 PHE A O 1
ATOM 773 N N . THR A 1 97 ? 3.533 -0.038 -0.104 1.00 94.00 97 THR A N 1
ATOM 774 C CA . THR A 1 97 ? 4.422 -0.772 -0.983 1.00 94.00 97 THR A CA 1
ATOM 775 C C . THR A 1 97 ? 3.616 -1.390 -2.111 1.00 94.00 97 THR A C 1
ATOM 777 O O . THR A 1 97 ? 2.636 -2.103 -1.875 1.00 94.00 97 THR A O 1
ATOM 780 N N . VAL A 1 98 ? 4.058 -1.166 -3.346 1.00 95.62 98 VAL A N 1
ATOM 781 C CA . VAL A 1 98 ? 3.571 -1.908 -4.510 1.00 95.62 98 VAL A CA 1
ATOM 782 C C . VAL A 1 98 ? 4.620 -2.932 -4.912 1.00 95.62 98 VAL A C 1
ATOM 784 O O . VAL A 1 98 ? 5.779 -2.593 -5.117 1.00 95.62 98 VAL A O 1
ATOM 787 N N . THR A 1 99 ? 4.230 -4.192 -5.044 1.00 96.19 99 THR A N 1
ATOM 788 C CA . THR A 1 99 ? 5.091 -5.278 -5.510 1.00 96.19 99 THR A CA 1
ATOM 789 C C . THR A 1 99 ? 4.522 -5.870 -6.790 1.00 96.19 99 THR A C 1
ATOM 791 O O . THR A 1 99 ? 3.357 -6.257 -6.831 1.00 96.19 99 THR A O 1
ATOM 794 N N . ILE A 1 100 ? 5.349 -5.962 -7.828 1.00 96.75 100 ILE A N 1
ATOM 795 C CA . ILE A 1 100 ? 5.030 -6.621 -9.094 1.00 96.75 100 ILE A CA 1
ATOM 796 C C . ILE A 1 100 ? 5.937 -7.839 -9.232 1.00 96.75 100 ILE A C 1
ATOM 798 O O . ILE A 1 100 ? 7.147 -7.687 -9.405 1.00 96.75 100 ILE A O 1
ATOM 802 N N . SER A 1 101 ? 5.362 -9.036 -9.166 1.00 95.00 101 SER A N 1
ATOM 803 C CA . SER A 1 101 ? 6.099 -10.302 -9.229 1.00 95.00 101 SER A CA 1
ATOM 804 C C . SER A 1 101 ? 5.816 -11.034 -10.536 1.00 95.00 101 SER A C 1
ATOM 806 O O . SER A 1 101 ? 4.664 -11.133 -10.959 1.00 95.00 101 SER A O 1
ATOM 808 N N . LYS A 1 102 ? 6.858 -11.584 -11.165 1.00 91.25 102 LYS A N 1
ATOM 809 C CA . LYS A 1 102 ? 6.740 -12.425 -12.368 1.00 91.25 102 LYS A CA 1
ATOM 810 C C . LYS A 1 102 ? 6.859 -13.905 -12.009 1.00 91.25 102 LYS A C 1
ATOM 812 O O . LYS A 1 102 ? 7.478 -14.254 -11.006 1.00 91.25 102 LYS A O 1
ATOM 817 N N . HIS A 1 103 ? 6.367 -14.788 -12.879 1.00 78.12 103 HIS A N 1
ATOM 818 C CA . HIS A 1 103 ? 6.432 -16.250 -12.699 1.00 78.12 103 HIS A CA 1
ATOM 819 C C . HIS A 1 103 ? 7.856 -16.864 -12.630 1.00 78.12 103 HIS A C 1
ATOM 821 O O . HIS A 1 103 ? 7.983 -18.076 -12.507 1.00 78.12 103 HIS A O 1
ATOM 827 N N . GLY A 1 104 ? 8.927 -16.062 -12.658 1.00 75.38 104 GLY A N 1
ATOM 828 C CA . GLY A 1 104 ? 10.324 -16.501 -12.506 1.00 75.38 104 GLY A CA 1
ATOM 829 C C . GLY A 1 104 ? 10.973 -16.161 -11.159 1.00 75.38 104 GLY A C 1
ATOM 830 O O . GLY A 1 104 ? 12.172 -16.354 -11.011 1.00 75.38 104 GLY A O 1
ATOM 831 N N . GLY A 1 105 ? 10.220 -15.626 -10.192 1.00 81.75 105 GLY A N 1
ATOM 832 C CA . GLY A 1 105 ? 10.735 -15.262 -8.864 1.00 81.75 105 GLY A CA 1
ATOM 833 C C . GLY A 1 105 ? 11.297 -13.840 -8.760 1.00 81.75 105 GLY A C 1
ATOM 834 O O . GLY A 1 105 ? 11.352 -13.299 -7.657 1.00 81.75 105 GLY A O 1
ATOM 835 N N . SER A 1 106 ? 11.628 -13.193 -9.882 1.00 90.38 106 SER A N 1
ATOM 836 C CA . SER A 1 106 ? 12.011 -11.780 -9.885 1.00 90.38 106 SER A CA 1
ATOM 837 C C . SER A 1 106 ? 10.805 -10.880 -9.579 1.00 90.38 106 SER A C 1
ATOM 839 O O . SER A 1 106 ? 9.693 -11.100 -10.084 1.00 90.38 106 SER A O 1
ATOM 841 N N . ARG A 1 107 ? 11.026 -9.829 -8.784 1.00 94.88 107 ARG A N 1
ATOM 842 C CA . ARG A 1 107 ? 9.996 -8.848 -8.416 1.00 94.88 107 ARG A CA 1
ATOM 843 C C . ARG A 1 107 ? 10.547 -7.428 -8.372 1.00 94.88 107 ARG A C 1
ATOM 845 O O . ARG A 1 107 ? 11.697 -7.200 -8.006 1.00 94.88 107 ARG A O 1
ATOM 852 N N . LEU A 1 108 ? 9.686 -6.479 -8.720 1.00 95.38 108 LEU A N 1
ATOM 853 C CA . LEU A 1 108 ? 9.905 -5.055 -8.499 1.00 95.38 108 LEU A CA 1
ATOM 854 C C . LEU A 1 108 ? 9.077 -4.615 -7.305 1.00 95.38 108 LEU A C 1
ATOM 856 O O . LEU A 1 108 ? 7.878 -4.885 -7.255 1.00 95.38 108 LEU A O 1
ATOM 860 N N . GLN A 1 109 ? 9.710 -3.926 -6.372 1.00 95.69 109 GLN A N 1
ATOM 861 C CA . GLN A 1 109 ? 9.059 -3.288 -5.248 1.00 95.69 109 GLN A CA 1
ATOM 862 C C . GLN A 1 109 ? 9.195 -1.775 -5.384 1.00 95.69 109 GLN A C 1
ATOM 864 O O . GLN A 1 109 ? 10.256 -1.271 -5.735 1.00 95.69 109 GLN A O 1
ATOM 869 N N . PHE A 1 110 ? 8.108 -1.069 -5.115 1.00 95.38 110 PHE A N 1
ATOM 870 C CA . PHE A 1 110 ? 8.030 0.379 -5.136 1.00 95.38 110 PHE A CA 1
ATOM 871 C C . PHE A 1 110 ? 7.569 0.837 -3.766 1.00 95.38 110 PHE A C 1
ATOM 873 O O . PHE A 1 110 ? 6.478 0.451 -3.335 1.00 95.38 110 PHE A O 1
ATOM 880 N N . ASP A 1 111 ? 8.368 1.674 -3.121 1.00 93.69 111 ASP A N 1
ATOM 881 C CA . ASP A 1 111 ? 7.940 2.368 -1.915 1.00 93.69 111 ASP A CA 1
ATOM 882 C C . ASP A 1 111 ? 7.270 3.668 -2.352 1.00 93.69 111 ASP A C 1
ATOM 884 O O . ASP A 1 111 ? 7.794 4.430 -3.175 1.00 93.69 111 ASP A O 1
ATOM 888 N N . CYS A 1 112 ? 6.035 3.848 -1.900 1.00 92.94 112 CYS A N 1
ATOM 889 C CA . CYS A 1 112 ? 5.130 4.854 -2.416 1.00 92.94 112 CYS A CA 1
ATOM 890 C C . CYS A 1 112 ? 4.443 5.611 -1.285 1.00 92.94 112 CYS A C 1
ATOM 892 O O . CYS A 1 112 ? 4.103 5.051 -0.245 1.00 92.94 112 CYS A O 1
ATOM 894 N N . SER A 1 113 ? 4.157 6.881 -1.541 1.00 90.19 113 SER A N 1
ATOM 895 C CA . SER A 1 113 ? 3.366 7.734 -0.661 1.00 90.19 113 SER A CA 1
ATOM 896 C C . SER A 1 113 ? 2.173 8.320 -1.409 1.00 90.19 113 SER A C 1
ATOM 898 O O . SER A 1 113 ? 2.137 8.365 -2.644 1.00 90.19 113 SER A O 1
ATOM 900 N N . TYR A 1 114 ? 1.155 8.736 -0.656 1.00 88.12 114 TYR A N 1
ATOM 901 C CA . TYR A 1 114 ? -0.041 9.370 -1.203 1.00 88.12 114 TYR A CA 1
ATOM 902 C C . TYR A 1 114 ? -0.030 10.859 -0.871 1.00 88.12 114 TYR A C 1
ATOM 904 O O . TYR A 1 114 ? -0.034 11.238 0.299 1.00 88.12 114 TYR A O 1
ATOM 912 N N . THR A 1 115 ? -0.005 11.702 -1.899 1.00 81.25 115 THR A N 1
ATOM 913 C CA . THR A 1 115 ? -0.023 13.163 -1.776 1.00 81.25 115 THR A CA 1
ATOM 914 C C . THR A 1 115 ? -1.237 13.745 -2.502 1.00 81.25 115 THR A C 1
ATOM 916 O O . THR A 1 115 ? -2.002 13.029 -3.149 1.00 81.25 115 THR A O 1
ATOM 919 N N . LEU A 1 116 ? -1.422 15.066 -2.422 1.00 78.75 116 LEU A N 1
ATOM 920 C CA . LEU A 1 116 ? -2.478 15.767 -3.166 1.00 78.75 116 LEU A CA 1
ATOM 921 C C . LEU A 1 116 ? -2.343 15.611 -4.689 1.00 78.75 116 LEU A C 1
ATOM 923 O O . LEU A 1 116 ? -3.343 15.672 -5.399 1.00 78.75 116 LEU A O 1
ATOM 927 N N . ASP A 1 117 ? -1.124 15.374 -5.171 1.00 78.38 117 ASP A N 1
ATOM 928 C CA . ASP A 1 117 ? -0.827 15.160 -6.588 1.00 78.38 117 ASP A CA 1
ATOM 929 C C . ASP A 1 117 ? -0.992 13.684 -7.007 1.00 78.38 117 ASP A C 1
ATOM 931 O O . ASP A 1 117 ? -0.731 13.327 -8.157 1.00 78.38 117 ASP A O 1
ATOM 935 N N . GLY A 1 118 ? -1.429 12.816 -6.087 1.00 85.50 118 GLY A N 1
ATOM 936 C CA . GLY A 1 118 ? -1.650 11.391 -6.306 1.00 85.50 118 GLY A CA 1
ATOM 937 C C . GLY A 1 118 ? -0.548 10.512 -5.714 1.00 85.50 118 GLY A C 1
ATOM 938 O O . GLY A 1 118 ? -0.033 10.760 -4.626 1.00 85.50 118 GLY A O 1
ATOM 939 N N . ILE A 1 119 ? -0.222 9.423 -6.411 1.00 89.62 119 ILE A N 1
ATOM 940 C CA . ILE A 1 119 ? 0.751 8.428 -5.943 1.00 89.62 119 ILE A CA 1
ATOM 941 C C . ILE A 1 119 ? 2.166 8.883 -6.297 1.00 89.62 119 ILE A C 1
ATOM 943 O O . ILE A 1 119 ? 2.486 9.063 -7.472 1.00 89.62 119 ILE A O 1
ATOM 947 N N . SER A 1 120 ? 3.032 9.020 -5.297 1.00 90.00 120 SER A N 1
ATOM 948 C CA . SER A 1 120 ? 4.450 9.344 -5.463 1.00 90.00 120 SER A CA 1
ATOM 949 C C . SER A 1 120 ? 5.317 8.123 -5.174 1.00 90.00 120 SER A C 1
ATOM 951 O O . SER A 1 120 ? 4.998 7.352 -4.278 1.00 90.00 120 SER A O 1
ATOM 953 N N . ILE A 1 121 ? 6.414 7.959 -5.917 1.00 91.75 121 ILE A N 1
ATOM 954 C CA . ILE A 1 121 ? 7.380 6.864 -5.738 1.00 91.75 121 ILE A CA 1
ATOM 955 C C . ILE A 1 121 ? 8.668 7.460 -5.161 1.00 91.75 121 ILE A C 1
ATOM 957 O O . ILE A 1 121 ? 9.246 8.379 -5.761 1.00 91.75 121 ILE A O 1
ATOM 961 N N . SER A 1 122 ? 9.105 6.950 -4.011 1.00 90.00 122 SER A N 1
ATOM 962 C CA . SER A 1 122 ? 10.342 7.360 -3.335 1.00 90.00 122 SER A CA 1
ATOM 963 C C . SER A 1 122 ? 11.511 6.452 -3.703 1.00 90.00 122 SER A C 1
ATOM 965 O O . SER A 1 122 ? 12.593 6.941 -4.025 1.00 90.00 122 SER A O 1
ATOM 967 N N . ASN A 1 123 ? 11.275 5.144 -3.729 1.00 92.06 123 ASN A N 1
ATOM 968 C CA . ASN A 1 123 ? 12.321 4.145 -3.874 1.00 92.06 123 ASN A CA 1
ATOM 969 C C . ASN A 1 123 ? 11.855 2.953 -4.716 1.00 92.06 123 ASN A C 1
ATOM 971 O O . ASN A 1 123 ? 10.662 2.632 -4.764 1.00 92.06 123 ASN A O 1
ATOM 975 N N . ILE A 1 124 ? 12.803 2.312 -5.400 1.00 93.94 124 ILE A N 1
ATOM 976 C CA . ILE A 1 124 ? 12.570 1.086 -6.161 1.00 93.94 124 ILE A CA 1
ATOM 977 C C . ILE A 1 124 ? 13.558 0.031 -5.698 1.00 93.94 124 ILE A C 1
ATOM 979 O O . ILE A 1 124 ? 14.764 0.258 -5.731 1.00 93.94 124 ILE A O 1
ATOM 983 N N . THR A 1 125 ? 13.053 -1.159 -5.407 1.00 94.50 125 THR A N 1
ATOM 984 C CA . THR A 1 125 ? 13.881 -2.326 -5.125 1.00 94.50 125 THR A CA 1
ATOM 985 C C . THR A 1 125 ? 13.638 -3.401 -6.171 1.00 94.50 125 THR A C 1
ATOM 987 O O . THR A 1 125 ? 12.509 -3.848 -6.389 1.00 94.50 125 THR A O 1
ATOM 990 N N . VAL A 1 126 ? 14.709 -3.834 -6.828 1.00 94.25 126 VAL A N 1
ATOM 991 C CA . VAL A 1 126 ? 14.719 -4.996 -7.717 1.00 94.25 126 VAL A CA 1
ATOM 992 C C . VAL A 1 126 ? 15.190 -6.194 -6.911 1.00 94.25 126 VAL A C 1
ATOM 994 O O . VAL A 1 126 ? 16.275 -6.165 -6.330 1.00 94.25 126 VAL A O 1
ATOM 997 N N . VAL A 1 127 ? 14.380 -7.248 -6.888 1.00 92.19 127 VAL A N 1
ATOM 998 C CA . VAL A 1 127 ? 14.750 -8.524 -6.275 1.00 92.19 127 VAL A CA 1
ATOM 999 C C . VAL A 1 127 ? 14.816 -9.582 -7.361 1.00 92.19 127 VAL A C 1
ATOM 1001 O O . VAL A 1 127 ? 13.824 -9.806 -8.058 1.00 92.19 127 VAL A O 1
ATOM 1004 N N . ASP A 1 128 ? 15.969 -10.229 -7.490 1.00 88.94 128 ASP A N 1
ATOM 1005 C CA . ASP A 1 128 ? 16.200 -11.310 -8.447 1.00 88.94 128 ASP A CA 1
ATOM 1006 C C . ASP A 1 128 ? 17.038 -12.422 -7.802 1.00 88.94 128 ASP A C 1
ATOM 1008 O O . ASP A 1 128 ? 18.230 -12.257 -7.534 1.00 88.94 128 ASP A O 1
ATOM 1012 N N . GLY A 1 129 ? 16.389 -13.543 -7.473 1.00 84.44 129 GLY A N 1
ATOM 1013 C CA . GLY A 1 129 ? 16.980 -14.574 -6.616 1.00 84.44 129 GLY A CA 1
ATOM 1014 C C . GLY A 1 129 ? 17.384 -14.003 -5.251 1.00 84.44 129 GLY A C 1
ATOM 1015 O O . GLY A 1 129 ? 16.544 -13.471 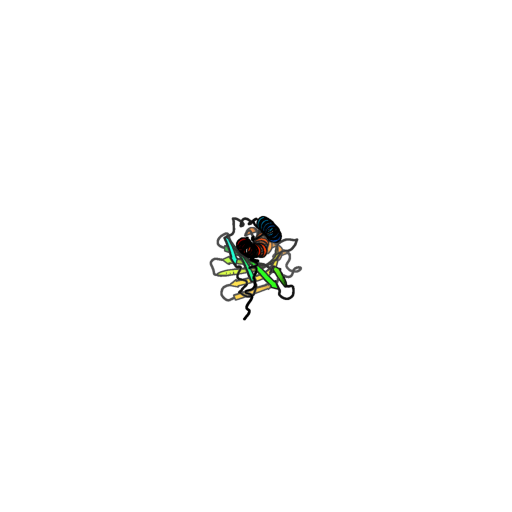-4.527 1.00 84.44 129 GLY A O 1
ATOM 1016 N N . ASP A 1 130 ? 18.676 -14.090 -4.928 1.00 83.50 130 ASP A N 1
ATOM 1017 C CA . ASP A 1 130 ? 19.257 -13.560 -3.685 1.00 83.50 130 ASP A CA 1
ATOM 1018 C C . ASP A 1 130 ? 19.768 -12.111 -3.815 1.00 83.50 130 ASP A C 1
ATOM 1020 O O . ASP A 1 130 ? 20.289 -11.551 -2.850 1.00 83.50 130 ASP A O 1
ATOM 1024 N N . GLN A 1 131 ? 19.658 -11.491 -4.997 1.00 86.81 131 GLN A N 1
ATOM 1025 C CA . GLN A 1 131 ? 20.114 -10.118 -5.219 1.00 86.81 131 GLN A CA 1
ATOM 1026 C C . GLN A 1 131 ? 19.022 -9.107 -4.871 1.00 86.81 131 GLN A C 1
ATOM 1028 O O . GLN A 1 131 ? 17.871 -9.255 -5.283 1.00 86.81 131 GLN A O 1
ATOM 1033 N N . TYR A 1 132 ? 19.420 -8.051 -4.160 1.00 89.25 132 TYR A N 1
ATOM 1034 C CA . TYR A 1 132 ? 18.577 -6.925 -3.764 1.00 89.25 132 TYR A CA 1
ATOM 1035 C C . TYR A 1 132 ? 19.268 -5.634 -4.200 1.00 89.25 132 TYR A C 1
ATOM 1037 O O . TYR A 1 132 ? 20.317 -5.280 -3.663 1.00 89.25 132 TYR A O 1
ATOM 1045 N N . LEU A 1 133 ? 18.709 -4.963 -5.205 1.00 90.69 133 LEU A N 1
ATOM 1046 C CA . LEU A 1 133 ? 19.235 -3.707 -5.735 1.00 90.69 133 LEU A CA 1
ATOM 1047 C C . LEU A 1 133 ? 18.231 -2.594 -5.473 1.00 90.69 133 LEU A C 1
ATOM 1049 O O . LEU A 1 133 ? 17.112 -2.641 -5.981 1.00 90.69 133 LEU A O 1
ATOM 1053 N N . GLU A 1 134 ? 18.646 -1.606 -4.695 1.00 90.81 134 GLU A N 1
ATOM 1054 C CA . GLU A 1 134 ? 17.834 -0.456 -4.315 1.00 90.81 134 GLU A CA 1
ATOM 1055 C C . GLU A 1 134 ? 18.242 0.777 -5.129 1.00 90.81 134 GLU A C 1
ATOM 1057 O O . GLU A 1 134 ? 19.428 1.017 -5.375 1.00 90.81 134 GLU A O 1
ATOM 1062 N N . PHE A 1 135 ? 17.253 1.542 -5.581 1.00 86.81 135 PHE A N 1
ATOM 1063 C CA . PHE A 1 135 ? 17.442 2.760 -6.353 1.00 86.81 135 PHE A CA 1
ATOM 1064 C C . PHE A 1 135 ? 16.529 3.866 -5.829 1.00 86.81 135 PHE A C 1
ATOM 1066 O O . PHE A 1 135 ? 15.322 3.889 -6.094 1.00 86.81 135 PHE A O 1
ATOM 1073 N N . GLU A 1 136 ? 17.140 4.817 -5.126 1.00 85.00 136 GLU A N 1
ATOM 1074 C CA . GLU A 1 136 ? 16.451 5.981 -4.591 1.00 85.00 136 GLU A CA 1
ATOM 1075 C C . GLU A 1 136 ? 16.144 6.990 -5.706 1.00 85.00 136 GLU A C 1
ATOM 1077 O O . GLU A 1 136 ? 17.019 7.433 -6.458 1.00 85.00 136 GLU A O 1
ATOM 1082 N N . LEU A 1 137 ? 14.875 7.378 -5.828 1.00 81.06 137 LEU A N 1
ATOM 1083 C CA . LEU A 1 137 ? 14.441 8.311 -6.855 1.00 81.06 137 LEU A CA 1
ATOM 1084 C C . LEU A 1 137 ? 14.422 9.746 -6.315 1.00 81.06 137 LEU A C 1
ATOM 1086 O O . LEU A 1 137 ? 13.422 10.205 -5.756 1.00 81.06 137 LEU A O 1
ATOM 1090 N N . ASN A 1 138 ? 15.468 10.520 -6.603 1.00 75.94 138 ASN A N 1
ATOM 1091 C CA . ASN A 1 138 ? 15.468 11.964 -6.341 1.00 75.94 138 ASN A CA 1
ATOM 1092 C C . ASN A 1 138 ? 14.378 12.701 -7.167 1.00 75.94 138 ASN A C 1
ATOM 1094 O O . ASN A 1 138 ? 14.115 12.362 -8.326 1.00 75.94 138 ASN A O 1
ATOM 1098 N N . VAL A 1 139 ? 13.697 13.680 -6.555 1.00 66.19 139 VAL A N 1
ATOM 1099 C CA . VAL A 1 139 ? 12.559 14.440 -7.115 1.00 66.19 139 VAL A CA 1
ATOM 1100 C C . VAL A 1 139 ? 12.948 15.257 -8.348 1.00 66.19 139 VAL A C 1
ATOM 1102 O O . VAL A 1 139 ? 12.194 15.250 -9.324 1.00 66.19 139 VAL A O 1
ATOM 1105 N N . ASP A 1 140 ? 14.121 15.886 -8.344 1.00 69.88 140 ASP A N 1
ATOM 1106 C CA . ASP A 1 140 ? 14.507 16.820 -9.408 1.00 69.88 140 ASP A CA 1
ATOM 1107 C C . ASP A 1 140 ? 15.240 16.142 -10.574 1.00 69.88 140 ASP A C 1
ATOM 1109 O O . ASP A 1 140 ? 15.036 16.496 -11.736 1.00 69.88 140 ASP A O 1
ATOM 1113 N N . GLU A 1 141 ? 16.036 15.112 -10.291 1.00 76.00 141 GLU A N 1
ATOM 1114 C CA . GLU A 1 141 ? 16.893 14.461 -11.291 1.00 76.00 141 GLU A CA 1
ATOM 1115 C C . GLU A 1 141 ? 16.123 13.449 -12.154 1.00 76.00 141 GLU A C 1
ATOM 1117 O O . GLU A 1 141 ? 16.367 13.323 -13.354 1.00 76.00 141 GLU A O 1
ATOM 1122 N N . ASN A 1 142 ? 15.133 12.760 -11.574 1.00 80.25 142 ASN A N 1
ATOM 1123 C CA . ASN A 1 142 ? 14.488 11.596 -12.193 1.00 80.25 142 ASN A CA 1
ATOM 1124 C C . ASN A 1 142 ? 13.040 11.845 -12.645 1.00 80.25 142 ASN A C 1
ATOM 1126 O O . ASN A 1 142 ? 12.257 10.904 -12.790 1.00 80.25 142 ASN A O 1
ATOM 1130 N N . LYS A 1 143 ? 12.648 13.100 -12.898 1.00 83.81 143 LYS A N 1
ATOM 1131 C CA . LYS A 1 143 ? 11.247 13.487 -13.168 1.00 83.81 143 LYS A CA 1
ATOM 1132 C C . LYS A 1 143 ? 10.569 12.683 -14.286 1.00 83.81 143 LYS A C 1
ATOM 1134 O O . LYS A 1 143 ? 9.414 12.281 -14.144 1.00 83.81 143 LYS A O 1
ATOM 1139 N N . ASN A 1 144 ? 11.263 12.440 -15.400 1.00 89.00 144 ASN A N 1
ATOM 1140 C CA . ASN A 1 144 ? 10.703 11.674 -16.522 1.00 89.00 144 ASN A CA 1
ATOM 1141 C C . ASN A 1 144 ? 10.559 10.184 -16.186 1.00 89.00 144 ASN A C 1
ATOM 1143 O O . ASN A 1 144 ? 9.542 9.578 -16.526 1.00 89.00 144 ASN A O 1
ATOM 1147 N N . LEU A 1 145 ? 11.540 9.614 -15.481 1.00 89.38 145 LEU A N 1
ATOM 1148 C CA . LEU A 1 145 ? 11.503 8.227 -15.026 1.00 89.38 145 LEU A CA 1
ATOM 1149 C C . LEU A 1 145 ? 10.365 8.013 -14.019 1.00 89.38 145 LEU A C 1
ATOM 1151 O O . LEU A 1 145 ? 9.571 7.094 -14.199 1.00 89.38 145 LEU A O 1
ATOM 1155 N N . LYS A 1 146 ? 10.205 8.910 -13.036 1.00 87.69 146 LYS A N 1
ATOM 1156 C CA . LYS A 1 146 ? 9.090 8.882 -12.073 1.00 87.69 146 LYS A CA 1
ATOM 1157 C C . LYS A 1 146 ? 7.732 8.835 -12.772 1.00 87.69 146 LYS A C 1
ATOM 1159 O O . LYS A 1 146 ? 6.926 7.960 -12.475 1.00 87.69 146 LYS A O 1
ATOM 1164 N N . LYS A 1 147 ? 7.509 9.709 -13.760 1.00 88.75 147 LYS A N 1
ATOM 1165 C CA . LYS A 1 147 ? 6.264 9.722 -14.548 1.00 88.75 147 LYS A CA 1
ATOM 1166 C C . LYS A 1 147 ? 6.030 8.418 -15.311 1.00 88.75 147 LYS A C 1
ATOM 1168 O O . LYS A 1 147 ? 4.904 7.929 -15.366 1.00 88.75 147 LYS A O 1
ATOM 1173 N N . ALA A 1 148 ? 7.078 7.852 -15.911 1.00 93.06 148 ALA A N 1
ATOM 1174 C CA . ALA A 1 148 ? 6.972 6.583 -16.628 1.00 93.06 148 ALA A CA 1
ATOM 1175 C C . ALA A 1 148 ? 6.630 5.420 -15.681 1.00 93.06 148 ALA A C 1
ATOM 1177 O O . ALA A 1 148 ? 5.790 4.585 -16.015 1.00 93.06 148 ALA A O 1
ATOM 1178 N N . LEU A 1 149 ? 7.229 5.397 -14.488 1.00 93.38 149 LEU A N 1
ATOM 1179 C CA . LEU A 1 149 ? 6.964 4.395 -13.457 1.00 93.38 149 LEU A CA 1
ATOM 1180 C C . LEU A 1 149 ? 5.563 4.534 -12.852 1.00 93.38 149 LEU A C 1
ATOM 1182 O O . LEU A 1 149 ? 4.875 3.534 -12.681 1.00 93.38 149 LEU A O 1
ATOM 1186 N N . GLN A 1 150 ? 5.087 5.756 -12.613 1.00 91.69 150 GLN A N 1
ATOM 1187 C CA . GLN A 1 150 ? 3.699 5.996 -12.202 1.00 91.69 150 GLN A CA 1
ATOM 1188 C C . GLN A 1 150 ? 2.722 5.431 -13.236 1.00 91.69 150 GLN A C 1
ATOM 1190 O O . GLN A 1 150 ? 1.869 4.613 -12.900 1.00 91.69 150 GLN A O 1
ATOM 1195 N N . LYS A 1 151 ? 2.919 5.753 -14.522 1.00 93.19 151 LYS A N 1
ATOM 1196 C CA . LYS A 1 151 ? 2.095 5.203 -15.607 1.00 93.19 151 LYS A CA 1
ATOM 1197 C C . LYS A 1 151 ? 2.173 3.673 -15.688 1.00 93.19 151 LYS A C 1
ATOM 1199 O O . LYS A 1 151 ? 1.183 3.012 -15.999 1.00 93.19 151 LYS A O 1
ATOM 1204 N N . TYR A 1 152 ? 3.339 3.094 -15.404 1.00 95.06 152 TYR A N 1
ATOM 1205 C CA . TYR A 1 152 ? 3.531 1.644 -15.339 1.00 95.06 152 TYR A CA 1
ATOM 1206 C C . TYR A 1 152 ? 2.668 0.988 -14.243 1.00 95.06 152 TYR A C 1
ATOM 1208 O O . TYR A 1 152 ? 2.105 -0.086 -14.484 1.00 95.06 152 TYR A O 1
ATOM 1216 N N . LEU A 1 153 ? 2.519 1.636 -13.082 1.00 94.38 153 LEU A N 1
ATOM 1217 C CA . LEU A 1 153 ? 1.627 1.192 -12.004 1.00 94.38 153 LEU A CA 1
ATOM 1218 C C . LEU A 1 153 ? 0.145 1.434 -12.339 1.00 94.38 153 LEU A C 1
ATOM 1220 O O . LEU A 1 153 ? -0.690 0.559 -12.106 1.00 94.38 153 LEU A O 1
ATOM 1224 N N . GLU A 1 154 ? -0.186 2.571 -12.953 1.00 93.06 154 GLU A N 1
ATOM 1225 C CA . GLU A 1 154 ? -1.558 2.911 -13.361 1.00 93.06 154 GLU A CA 1
ATOM 1226 C C . GLU A 1 154 ? -2.143 1.907 -14.360 1.00 93.06 154 GLU A C 1
ATOM 1228 O O . GLU A 1 154 ? -3.289 1.481 -14.213 1.00 93.06 154 GLU A O 1
ATOM 1233 N N . VAL A 1 155 ? -1.359 1.474 -15.356 1.00 94.56 155 VAL A N 1
ATOM 1234 C CA . VAL A 1 155 ? -1.785 0.456 -16.338 1.00 94.56 155 VAL A CA 1
ATOM 1235 C C . VAL A 1 155 ? -2.063 -0.892 -15.666 1.00 94.56 155 VAL A C 1
ATOM 1237 O O . VAL A 1 155 ? -2.940 -1.634 -16.104 1.00 94.56 155 VAL A O 1
ATOM 1240 N N . ARG A 1 156 ? -1.381 -1.178 -14.553 1.00 94.00 156 ARG A N 1
ATOM 1241 C CA . ARG A 1 156 ? -1.645 -2.337 -13.686 1.00 94.00 156 ARG A CA 1
ATOM 1242 C C . ARG A 1 156 ? -2.822 -2.109 -12.745 1.00 94.00 156 ARG A C 1
ATOM 1244 O O . ARG A 1 156 ? -3.120 -2.963 -11.923 1.00 94.00 156 ARG A O 1
ATOM 1251 N N . GLY A 1 157 ? -3.536 -0.996 -12.878 1.00 90.44 157 GLY A N 1
ATOM 1252 C CA . GLY A 1 157 ? -4.730 -0.660 -12.113 1.00 90.44 157 GLY A CA 1
ATOM 1253 C C . GLY A 1 157 ? -4.458 -0.244 -10.674 1.00 90.44 157 GLY A C 1
ATOM 1254 O O . GLY A 1 157 ? -5.374 -0.337 -9.864 1.00 90.44 157 GLY A O 1
ATOM 1255 N N . ILE A 1 158 ? -3.243 0.211 -10.361 1.00 92.44 158 ILE A N 1
ATOM 1256 C CA . ILE A 1 158 ? -2.975 0.931 -9.116 1.00 92.44 158 ILE A CA 1
ATOM 1257 C C . ILE A 1 158 ? -3.486 2.359 -9.283 1.00 92.44 158 ILE A C 1
ATOM 1259 O O . ILE A 1 158 ? -3.018 3.098 -10.149 1.00 92.44 158 ILE A O 1
ATOM 1263 N N . LYS A 1 159 ? -4.474 2.737 -8.475 1.00 91.31 159 LYS A N 1
ATOM 1264 C CA . LYS A 1 159 ? -5.132 4.043 -8.523 1.00 91.31 159 LYS A CA 1
ATOM 1265 C C . LYS A 1 159 ? -5.236 4.636 -7.116 1.00 91.31 159 LYS A C 1
ATOM 1267 O O . LYS A 1 159 ? -5.298 3.881 -6.144 1.00 91.31 159 LYS A O 1
ATOM 1272 N N . PRO A 1 160 ? -5.353 5.969 -6.995 1.00 89.06 160 PRO A N 1
ATOM 1273 C CA . PRO A 1 160 ? -5.670 6.641 -5.733 1.00 89.06 160 PRO A CA 1
ATOM 1274 C C . PRO A 1 160 ? -6.820 5.996 -4.946 1.00 89.06 160 PRO A C 1
ATOM 1276 O O . PRO A 1 160 ? -6.705 5.784 -3.742 1.00 89.06 160 PRO A O 1
ATOM 1279 N N . SER A 1 161 ? -7.883 5.566 -5.633 1.00 87.19 161 SER A N 1
ATOM 1280 C CA . SER A 1 161 ? -9.040 4.916 -5.005 1.00 87.19 161 SER A CA 1
ATOM 1281 C C . SER A 1 161 ? -8.703 3.601 -4.290 1.00 87.19 161 SER A C 1
ATOM 1283 O O . SER A 1 161 ? -9.375 3.249 -3.324 1.00 87.19 161 SER A O 1
ATOM 1285 N N . ASN A 1 162 ? -7.662 2.874 -4.717 1.00 88.06 162 ASN A N 1
ATOM 1286 C CA . ASN A 1 162 ? -7.186 1.690 -3.996 1.00 88.06 162 ASN A CA 1
ATOM 1287 C C . ASN A 1 162 ? -6.582 2.077 -2.642 1.00 88.06 162 ASN A C 1
ATOM 1289 O O . ASN A 1 162 ? -6.828 1.398 -1.649 1.00 88.06 162 ASN A O 1
ATOM 1293 N N . ILE A 1 163 ? -5.826 3.177 -2.597 1.00 86.12 163 ILE A N 1
ATOM 1294 C CA . ILE A 1 163 ? -5.204 3.687 -1.370 1.00 86.12 163 ILE A CA 1
ATOM 1295 C C . ILE A 1 163 ? -6.269 4.223 -0.418 1.00 86.12 163 ILE A C 1
ATOM 1297 O O . ILE A 1 163 ? -6.257 3.898 0.765 1.00 86.12 163 ILE A O 1
ATOM 1301 N N . GLU A 1 164 ? -7.245 4.969 -0.938 1.00 84.56 164 GLU A N 1
ATOM 1302 C CA . GLU A 1 164 ? -8.388 5.438 -0.152 1.00 84.56 164 GLU A CA 1
ATOM 1303 C C . GLU A 1 164 ? -9.190 4.274 0.437 1.00 84.56 164 GLU A C 1
ATOM 1305 O O . GLU A 1 164 ? -9.561 4.318 1.608 1.00 84.56 164 GLU A O 1
ATOM 1310 N N . PHE A 1 165 ? -9.420 3.208 -0.336 1.00 83.44 165 PHE A N 1
ATOM 1311 C CA . PHE A 1 165 ? -10.067 1.999 0.170 1.00 83.44 165 PHE A CA 1
ATOM 1312 C C . PHE A 1 165 ? -9.264 1.355 1.308 1.00 83.44 165 PHE A C 1
ATOM 1314 O O . PHE A 1 165 ? -9.846 0.977 2.324 1.00 83.44 165 PHE A O 1
ATOM 1321 N N . ILE A 1 166 ? -7.935 1.262 1.182 1.00 81.62 166 ILE A N 1
ATOM 1322 C CA . ILE A 1 166 ? -7.073 0.744 2.253 1.00 81.62 166 ILE A CA 1
ATOM 1323 C C . ILE A 1 166 ? -7.172 1.631 3.499 1.00 81.62 166 ILE A C 1
ATOM 1325 O O . ILE A 1 166 ? -7.424 1.121 4.593 1.00 81.62 166 ILE A O 1
ATOM 1329 N N . PHE A 1 167 ? -7.047 2.950 3.334 1.00 78.81 167 PHE A N 1
ATOM 1330 C CA . PHE A 1 167 ? -7.180 3.919 4.420 1.00 78.81 167 PHE A CA 1
ATOM 1331 C C . PHE A 1 167 ? -8.510 3.744 5.155 1.00 78.81 167 PHE A C 1
ATOM 1333 O O . PHE A 1 167 ? -8.540 3.665 6.385 1.00 78.81 167 PHE A O 1
ATOM 1340 N N . LYS A 1 168 ? -9.610 3.606 4.412 1.00 77.25 168 LYS A N 1
ATOM 1341 C CA . LYS A 1 168 ? -10.940 3.388 4.981 1.00 77.25 168 LYS A CA 1
ATOM 1342 C C . LYS A 1 168 ? -11.066 2.014 5.633 1.00 77.25 168 LYS A C 1
ATOM 1344 O O . LYS A 1 168 ? -11.589 1.935 6.737 1.00 77.25 168 LYS A O 1
ATOM 1349 N N . CYS A 1 169 ? -10.529 0.943 5.048 1.00 73.50 169 CYS A N 1
ATOM 1350 C CA . CYS A 1 169 ? -10.532 -0.395 5.651 1.00 73.50 169 CYS A CA 1
ATOM 1351 C C . CYS A 1 169 ? -9.802 -0.444 6.993 1.00 73.50 169 CYS A C 1
ATOM 1353 O O . CYS A 1 169 ? -10.243 -1.146 7.915 1.00 73.50 169 CYS A O 1
ATOM 1355 N N . ILE A 1 170 ? -8.691 0.285 7.108 1.00 70.69 170 ILE A N 1
ATOM 1356 C CA . ILE A 1 170 ? -7.918 0.340 8.345 1.00 70.69 170 ILE A CA 1
ATOM 1357 C C . ILE A 1 170 ? -8.567 1.299 9.350 1.00 70.69 170 ILE A C 1
ATOM 1359 O O . ILE A 1 170 ? -8.778 0.900 10.493 1.00 70.69 170 ILE A O 1
ATOM 1363 N N . SER A 1 171 ? -9.004 2.488 8.922 1.00 68.00 171 SER A N 1
ATOM 1364 C CA . SER A 1 171 ? -9.747 3.443 9.765 1.00 68.00 171 SER A CA 1
ATOM 1365 C C . SER A 1 171 ? -11.056 2.852 10.297 1.00 68.00 171 SER A C 1
ATOM 1367 O O . SER A 1 171 ? -11.434 3.092 11.440 1.00 68.00 171 SER A O 1
ATOM 1369 N N . ASN A 1 172 ? -11.720 1.988 9.518 1.00 63.69 172 ASN A N 1
ATOM 1370 C CA . ASN A 1 172 ? -12.946 1.310 9.934 1.00 63.69 172 ASN A CA 1
ATOM 1371 C C . ASN A 1 172 ? -12.716 0.308 11.090 1.00 63.69 172 ASN A C 1
ATOM 1373 O O . ASN A 1 172 ? -13.652 -0.294 11.615 1.00 63.69 172 ASN A O 1
ATOM 1377 N N . LYS A 1 173 ? -11.463 0.073 11.502 1.00 52.91 173 LYS A N 1
ATOM 1378 C CA . LYS A 1 173 ? -11.127 -0.779 12.645 1.00 52.91 173 LYS A CA 1
ATOM 1379 C C . LYS A 1 173 ? -11.376 -0.094 13.984 1.00 52.91 173 LYS A C 1
ATOM 1381 O O . LYS A 1 173 ? -11.864 -0.782 14.874 1.00 52.91 173 LYS A O 1
ATOM 1386 N N . ASP A 1 174 ? -11.128 1.210 14.123 1.00 53.19 174 ASP A N 1
ATOM 1387 C CA . ASP A 1 174 ? -11.585 1.951 15.309 1.00 53.19 174 ASP A CA 1
ATOM 1388 C C . ASP A 1 174 ? -13.092 1.808 15.421 1.00 53.19 174 ASP A C 1
ATOM 1390 O O . ASP A 1 174 ? -13.631 1.474 16.468 1.00 53.19 174 ASP A O 1
ATOM 1394 N N . THR A 1 175 ? -13.775 1.905 14.291 1.00 55.03 175 THR A N 1
ATOM 1395 C CA . THR A 1 175 ? -15.210 1.741 14.211 1.00 55.03 175 THR A CA 1
ATOM 1396 C C . THR A 1 175 ? -15.661 0.307 14.520 1.00 55.03 175 THR A C 1
ATOM 1398 O O . THR A 1 175 ? -16.568 0.146 15.324 1.00 55.03 175 THR A O 1
ATOM 1401 N N . GLN A 1 176 ? -15.004 -0.758 14.041 1.00 52.94 176 GLN A N 1
ATOM 1402 C CA . GLN A 1 176 ? -15.362 -2.155 14.368 1.00 52.94 176 GLN A CA 1
ATOM 1403 C C . GLN A 1 176 ? -14.927 -2.642 15.769 1.00 52.94 176 GLN A C 1
ATOM 1405 O O . GLN A 1 176 ? -15.628 -3.455 16.385 1.00 52.94 176 GLN A O 1
ATOM 1410 N N . ILE A 1 177 ? -13.799 -2.162 16.300 1.00 54.94 177 ILE A N 1
ATOM 1411 C CA . ILE A 1 177 ? -13.406 -2.372 17.703 1.00 54.94 177 ILE A CA 1
ATOM 1412 C C . ILE A 1 177 ? -14.405 -1.647 18.598 1.00 54.94 177 ILE A C 1
ATOM 1414 O O . ILE A 1 177 ? -14.948 -2.272 19.510 1.00 54.94 177 ILE A O 1
ATOM 1418 N N . ASN A 1 178 ? -14.748 -0.397 18.271 1.00 61.97 178 ASN A N 1
ATOM 1419 C CA . ASN A 1 178 ? -15.827 0.325 18.932 1.00 61.97 178 ASN A CA 1
ATOM 1420 C C . ASN A 1 178 ? -17.146 -0.438 18.799 1.00 61.97 178 ASN A C 1
ATOM 1422 O O . ASN A 1 178 ? -17.801 -0.619 19.809 1.00 61.97 178 ASN A O 1
ATOM 1426 N N . LEU A 1 179 ? -17.512 -1.006 17.642 1.00 64.38 179 LEU A N 1
ATOM 1427 C CA . LEU A 1 179 ? -18.713 -1.850 17.520 1.00 64.38 179 LEU A CA 1
ATOM 1428 C C . LEU A 1 179 ? -18.673 -3.039 18.487 1.00 64.38 179 LEU A C 1
ATOM 1430 O O . LEU A 1 179 ? -19.677 -3.343 19.123 1.00 64.38 179 LEU A O 1
ATOM 1434 N N . THR A 1 180 ? -17.540 -3.737 18.589 1.00 64.31 180 THR A N 1
ATOM 1435 C CA . THR A 1 180 ? -17.407 -4.921 19.453 1.00 64.31 180 THR A CA 1
ATOM 1436 C C . THR A 1 180 ? -17.488 -4.539 20.930 1.00 64.31 180 THR A C 1
ATOM 1438 O O . THR A 1 180 ? -18.190 -5.194 21.700 1.00 64.31 180 THR A O 1
ATOM 1441 N N . VAL A 1 181 ? -16.810 -3.461 21.324 1.00 73.88 181 VAL A N 1
ATOM 1442 C CA . VAL A 1 181 ? -16.827 -2.920 22.688 1.00 73.88 181 VAL A CA 1
ATOM 1443 C C . VAL A 1 181 ? -18.208 -2.359 23.031 1.00 73.88 181 VAL A C 1
ATOM 1445 O O . VAL A 1 181 ? -18.777 -2.753 24.042 1.00 73.88 181 VAL A O 1
ATOM 1448 N N . LEU A 1 182 ? -18.804 -1.538 22.165 1.00 77.81 182 LEU A N 1
ATOM 1449 C CA . LEU A 1 182 ? -20.151 -0.981 22.318 1.00 77.81 182 LEU A CA 1
ATOM 1450 C C . LEU A 1 182 ? -21.213 -2.081 22.411 1.00 77.81 182 LEU A C 1
ATOM 1452 O O . LEU A 1 182 ? -22.092 -1.990 23.260 1.00 77.81 182 LEU A O 1
ATOM 1456 N N . LYS A 1 183 ? -21.115 -3.160 21.620 1.00 77.19 183 LYS A N 1
ATOM 1457 C CA . LYS A 1 183 ? -21.997 -4.336 21.753 1.00 77.19 183 LYS A CA 1
ATOM 1458 C C . LYS A 1 183 ? -21.824 -5.033 23.104 1.00 77.19 183 LYS A C 1
ATOM 1460 O O . LYS A 1 183 ? -22.818 -5.408 23.719 1.00 77.19 183 LYS A O 1
ATOM 1465 N N . LYS A 1 184 ? -20.589 -5.188 23.596 1.00 80.12 184 LYS A N 1
ATOM 1466 C CA . LYS A 1 184 ? -20.326 -5.761 24.929 1.00 80.12 184 LYS A CA 1
ATOM 1467 C C . LYS A 1 184 ? -20.864 -4.871 26.053 1.00 80.12 184 LYS A C 1
ATOM 1469 O O . LYS A 1 184 ? -21.508 -5.391 26.956 1.00 80.12 184 LYS A O 1
ATOM 1474 N N . ILE A 1 185 ? -20.658 -3.555 25.972 1.00 82.00 185 ILE A N 1
ATOM 1475 C CA . ILE A 1 185 ? -21.191 -2.568 26.925 1.00 82.00 185 ILE A CA 1
ATOM 1476 C C . ILE A 1 185 ? -22.724 -2.582 26.898 1.00 82.00 185 ILE A C 1
ATOM 1478 O O . ILE A 1 185 ? -23.350 -2.672 27.950 1.00 82.00 185 ILE A O 1
ATOM 1482 N N . LYS A 1 186 ? -23.337 -2.579 25.706 1.00 82.94 186 LYS A N 1
ATOM 1483 C CA . LYS A 1 186 ? -24.792 -2.694 25.529 1.00 82.94 186 LYS A CA 1
ATOM 1484 C C . LYS A 1 186 ? -25.338 -3.950 26.204 1.00 82.94 186 LYS A C 1
ATOM 1486 O O . LYS A 1 186 ? -26.304 -3.863 26.955 1.00 82.94 186 LYS A O 1
ATOM 1491 N N . ASN A 1 187 ? -24.703 -5.099 25.971 1.00 82.75 187 ASN A N 1
ATOM 1492 C CA . ASN A 1 187 ? -25.105 -6.363 26.584 1.00 82.75 187 ASN A CA 1
ATOM 1493 C C . ASN A 1 187 ? -24.948 -6.335 28.109 1.00 82.75 187 ASN A C 1
ATOM 1495 O O . ASN A 1 187 ? -25.831 -6.811 28.810 1.00 82.75 187 ASN A O 1
ATOM 1499 N N . PHE A 1 188 ? -23.859 -5.759 28.620 1.00 84.56 188 PHE A N 1
ATOM 1500 C CA . PHE A 1 188 ? -23.624 -5.621 30.057 1.00 84.56 188 PHE A CA 1
ATOM 1501 C C . PHE A 1 188 ? -24.697 -4.757 30.739 1.00 84.56 188 PHE A C 1
ATOM 1503 O O . PHE A 1 188 ? -25.240 -5.150 31.764 1.00 84.56 188 PHE A O 1
ATOM 1510 N N . ILE A 1 189 ? -25.060 -3.615 30.146 1.00 82.31 189 ILE A N 1
ATOM 1511 C CA . ILE A 1 189 ? -26.098 -2.719 30.684 1.00 82.31 189 ILE A CA 1
ATOM 1512 C C . ILE A 1 189 ? -27.489 -3.353 30.563 1.00 82.31 189 ILE A C 1
ATOM 1514 O O . ILE A 1 189 ? -28.296 -3.244 31.482 1.00 82.31 189 ILE A O 1
ATOM 1518 N N . GLY A 1 190 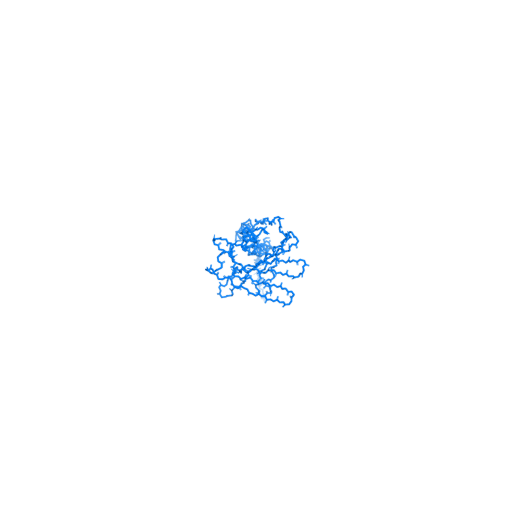? -27.767 -4.032 29.446 1.00 70.31 190 GLY A N 1
ATOM 1519 C CA . GLY A 1 190 ? -29.038 -4.719 29.210 1.00 70.31 190 GLY A CA 1
ATOM 1520 C C . GLY A 1 190 ? -29.288 -5.911 30.139 1.00 70.31 190 GLY A C 1
ATOM 1521 O O . GLY A 1 190 ? -30.438 -6.280 30.325 1.00 70.31 190 GLY A O 1
ATOM 1522 N N . GLN A 1 191 ? -28.244 -6.489 30.746 1.00 61.94 191 GLN A N 1
ATOM 1523 C CA . GLN A 1 191 ? -28.370 -7.539 31.768 1.00 61.94 191 GLN A CA 1
ATOM 1524 C C . GLN A 1 191 ? -28.763 -7.003 33.157 1.00 61.94 191 GLN A C 1
ATOM 1526 O O . GLN A 1 191 ? -29.120 -7.792 34.025 1.00 61.94 191 GLN A O 1
ATOM 1531 N N . ILE A 1 192 ? -28.685 -5.684 33.379 1.00 50.81 192 ILE A N 1
ATOM 1532 C CA . ILE A 1 192 ? -28.999 -5.015 34.658 1.00 50.81 192 ILE A CA 1
ATOM 1533 C C . ILE A 1 192 ? -30.415 -4.384 34.626 1.00 50.81 192 ILE A C 1
ATOM 1535 O O . ILE A 1 192 ? -30.852 -3.792 35.612 1.00 50.81 192 ILE A O 1
ATOM 1539 N N . ALA A 1 193 ? -31.137 -4.491 33.502 1.00 43.09 193 ALA A N 1
ATOM 1540 C CA . ALA A 1 193 ? -32.470 -3.912 33.297 1.00 43.09 193 ALA A CA 1
ATOM 1541 C C . ALA A 1 193 ? -33.601 -4.932 33.474 1.00 43.09 193 ALA A C 1
ATOM 1543 O O . ALA A 1 193 ? -33.437 -6.083 33.013 1.00 43.09 193 ALA A O 1
#

Organism: Acer negundo (NCBI:txid4023)